Protein AF-A0A1F8X9C9-F1 (afdb_monomer)

Radius of gyration: 26.05 Å; Cα contacts (8 Å, |Δi|>4): 610; chains: 1; bounding box: 51×91×78 Å

Sequence (342 aa):
MRNQKILLPILLAMALIGNGAYAGEQSLRERLIGTGTVETLYSVDDHTTIVKAADGQALKGLEALCSEYIGAGLVKEGAAMKCGAIFEASEDLTQGKNPLYRIKSEEAQPVAYKIAALPPFEELSAPPDGRIEGGLGSIDVYQYMYALCKKEQGSHSIVISRRFGRFVRLVEVPSEEAFDYLLSSGDTKDPWFFACEGENRFIVEKDYQYDPDGEKKFYFRQDRGLESVDYIKSGEREKLARLERSSKEDPSPDPSVETRMMEAMAVDLSELKFDFIKTGLGAKYEGHYNNTDDAGCARTTIKQTRSGTAEEVFNYRVCGTNVALIDSTDRKSGFFAGLLGK

Structure (mmCIF, N/CA/C/O backbone):
data_AF-A0A1F8X9C9-F1
#
_entry.id   AF-A0A1F8X9C9-F1
#
loop_
_atom_site.group_PDB
_atom_site.id
_atom_site.type_symbol
_atom_site.label_atom_id
_atom_site.label_alt_id
_atom_site.label_comp_id
_atom_site.label_asym_id
_atom_site.label_entity_id
_atom_site.label_seq_id
_atom_site.pdbx_PDB_ins_code
_atom_site.Cartn_x
_atom_site.Cartn_y
_atom_site.Cartn_z
_atom_site.occupancy
_atom_site.B_iso_or_equiv
_atom_site.auth_seq_id
_atom_site.auth_comp_id
_atom_site.auth_asym_id
_atom_site.auth_atom_id
_atom_site.pdbx_PDB_model_num
ATOM 1 N N . MET A 1 1 ? 18.224 -66.479 35.788 1.00 43.03 1 MET A N 1
ATOM 2 C CA . MET A 1 1 ? 19.236 -65.514 35.311 1.00 43.03 1 MET A CA 1
ATOM 3 C C . MET A 1 1 ? 18.561 -64.550 34.354 1.00 43.03 1 MET A C 1
ATOM 5 O O . MET A 1 1 ? 17.902 -64.990 33.422 1.00 43.03 1 MET A O 1
ATOM 9 N N . ARG A 1 2 ? 18.631 -63.258 34.690 1.00 40.81 2 ARG A N 1
ATOM 10 C CA . ARG A 1 2 ? 18.090 -62.119 33.939 1.00 40.81 2 ARG A CA 1
ATOM 11 C C . ARG A 1 2 ? 18.802 -61.981 32.593 1.00 40.81 2 ARG A C 1
ATOM 13 O O . ARG A 1 2 ? 20.009 -62.161 32.555 1.00 40.81 2 ARG A O 1
ATOM 20 N N . ASN A 1 3 ? 18.073 -61.553 31.565 1.00 40.16 3 ASN A N 1
ATOM 21 C CA . ASN A 1 3 ? 18.570 -60.571 30.601 1.00 40.16 3 ASN A CA 1
ATOM 22 C C . ASN A 1 3 ? 17.382 -59.774 30.048 1.00 40.16 3 ASN A C 1
ATOM 24 O O . ASN A 1 3 ? 16.664 -60.214 29.155 1.00 40.16 3 ASN A O 1
ATOM 28 N N . GLN A 1 4 ? 17.172 -58.604 30.656 1.00 40.38 4 GLN A N 1
ATOM 29 C CA . GLN A 1 4 ? 16.322 -57.529 30.157 1.00 40.38 4 GLN A CA 1
ATOM 30 C C . GLN A 1 4 ? 16.932 -56.984 28.862 1.00 40.38 4 GLN A C 1
ATOM 32 O O . GLN A 1 4 ? 18.085 -56.557 28.861 1.00 40.38 4 GLN A O 1
ATOM 37 N N . LYS A 1 5 ? 16.149 -56.936 27.783 1.00 51.66 5 LYS A N 1
ATOM 38 C CA . LYS A 1 5 ? 16.378 -55.981 26.696 1.00 51.66 5 LYS A CA 1
ATOM 39 C C . LYS A 1 5 ? 15.323 -54.891 26.816 1.00 51.66 5 LYS A C 1
ATOM 41 O O . LYS A 1 5 ? 14.127 -55.157 26.771 1.00 51.66 5 LYS A O 1
ATOM 46 N N . ILE A 1 6 ? 15.822 -53.693 27.077 1.00 47.19 6 ILE A N 1
ATOM 47 C CA . ILE A 1 6 ? 15.081 -52.460 27.295 1.00 47.19 6 ILE A CA 1
ATOM 48 C C . ILE A 1 6 ? 14.502 -52.016 25.947 1.00 47.19 6 ILE A C 1
ATOM 50 O O . ILE A 1 6 ? 15.248 -51.704 25.023 1.00 47.19 6 ILE A O 1
ATOM 54 N N . LEU A 1 7 ? 13.175 -52.021 25.840 1.00 40.81 7 LEU A N 1
ATOM 55 C CA . LEU A 1 7 ? 12.429 -51.289 24.821 1.00 40.81 7 LEU A CA 1
ATOM 56 C C . LEU A 1 7 ? 12.304 -49.844 25.317 1.00 40.81 7 LEU A C 1
ATOM 58 O O . LEU A 1 7 ? 11.612 -49.589 26.299 1.00 40.81 7 LEU A O 1
ATOM 62 N N . LEU A 1 8 ? 13.008 -48.917 24.667 1.00 41.88 8 LEU A N 1
ATOM 63 C CA . LEU A 1 8 ? 12.761 -47.481 24.790 1.00 41.88 8 LEU A CA 1
ATOM 64 C C . LEU A 1 8 ? 11.555 -47.128 23.906 1.00 41.88 8 LEU A C 1
ATOM 66 O O . LEU A 1 8 ? 11.648 -47.313 22.692 1.00 41.88 8 LEU A O 1
ATOM 70 N N . PRO A 1 9 ? 10.451 -46.586 24.444 1.00 51.47 9 PRO A N 1
ATOM 71 C CA . PRO A 1 9 ? 9.527 -45.822 23.630 1.00 51.47 9 PRO A CA 1
ATOM 72 C C . PRO A 1 9 ? 10.136 -44.435 23.389 1.00 51.47 9 PRO A C 1
ATOM 74 O O . PRO A 1 9 ? 10.393 -43.678 24.326 1.00 51.47 9 PRO A O 1
ATOM 77 N N . ILE A 1 10 ? 10.376 -44.109 22.118 1.00 45.56 10 ILE A N 1
ATOM 78 C CA . ILE A 1 10 ? 10.606 -42.735 21.670 1.00 45.56 10 ILE A CA 1
ATOM 79 C C . ILE A 1 10 ? 9.294 -41.987 21.922 1.00 45.56 10 ILE A C 1
ATOM 81 O O . ILE A 1 10 ? 8.332 -42.107 21.166 1.00 45.56 10 ILE A O 1
ATOM 85 N N . LEU A 1 11 ? 9.243 -41.264 23.038 1.00 38.75 11 LEU A N 1
ATOM 86 C CA . LEU A 1 11 ? 8.248 -40.237 23.307 1.00 38.75 11 LEU A CA 1
ATOM 87 C C . LEU A 1 11 ? 8.511 -39.098 22.320 1.00 38.75 11 LEU A C 1
ATOM 89 O O . LEU A 1 11 ? 9.317 -38.203 22.570 1.00 38.75 11 LEU A O 1
ATOM 93 N N . LEU A 1 12 ? 7.851 -39.166 21.165 1.00 39.50 12 LEU A N 1
ATOM 94 C CA . LEU A 1 12 ? 7.688 -38.032 20.270 1.00 39.50 12 LEU A CA 1
ATOM 95 C C . LEU A 1 12 ? 6.711 -37.068 20.957 1.00 39.50 12 LEU A C 1
ATOM 97 O O . LEU A 1 12 ? 5.509 -37.075 20.699 1.00 39.50 12 LEU A O 1
ATOM 101 N N . ALA A 1 13 ? 7.220 -36.281 21.902 1.00 40.69 13 ALA A N 1
ATOM 102 C CA . ALA A 1 13 ? 6.532 -35.093 22.371 1.00 40.69 13 ALA A CA 1
ATOM 103 C C . ALA A 1 13 ? 6.559 -34.091 21.212 1.00 40.69 13 ALA A C 1
ATOM 105 O O . ALA A 1 13 ? 7.484 -33.292 21.082 1.00 40.69 13 ALA A O 1
ATOM 106 N N . MET A 1 14 ? 5.563 -34.179 20.326 1.00 39.66 14 MET A N 1
ATOM 107 C CA . MET A 1 14 ? 5.197 -33.038 19.505 1.00 39.66 14 MET A CA 1
ATOM 108 C C . MET A 1 14 ? 4.798 -31.935 20.477 1.00 39.66 14 MET A C 1
ATOM 110 O O . MET A 1 14 ? 3.721 -31.966 21.072 1.00 39.66 14 MET A O 1
ATOM 114 N N . ALA A 1 15 ? 5.718 -30.994 20.671 1.00 36.97 15 ALA A N 1
ATOM 115 C CA . ALA A 1 15 ? 5.417 -29.672 21.171 1.00 36.97 15 ALA A CA 1
ATOM 116 C C . ALA A 1 15 ? 4.468 -29.018 20.160 1.00 36.97 15 ALA A C 1
ATOM 118 O O . ALA A 1 15 ? 4.877 -28.282 19.268 1.00 36.97 15 ALA A O 1
ATOM 119 N N . LEU A 1 16 ? 3.183 -29.342 20.288 1.00 35.94 16 LEU A N 1
ATOM 120 C CA . LEU A 1 16 ? 2.117 -28.432 19.930 1.00 35.94 16 LEU A CA 1
ATOM 121 C C . LEU A 1 16 ? 2.327 -27.217 20.828 1.00 35.94 16 LEU A C 1
ATOM 123 O O . LEU A 1 16 ? 1.933 -27.212 21.995 1.00 35.94 16 LEU A O 1
ATOM 127 N N . ILE A 1 17 ? 2.999 -26.203 20.291 1.00 41.91 17 ILE A N 1
ATOM 128 C CA . ILE A 1 17 ? 2.821 -24.834 20.754 1.00 41.91 17 ILE A CA 1
ATOM 129 C C . ILE A 1 17 ? 1.373 -24.511 20.391 1.00 41.91 17 ILE A C 1
ATOM 131 O O . ILE A 1 17 ? 1.059 -24.042 19.301 1.00 41.91 17 ILE A O 1
ATOM 135 N N . GLY A 1 18 ? 0.470 -24.914 21.281 1.00 32.34 18 GLY A N 1
ATOM 136 C CA . GLY A 1 18 ? -0.892 -24.438 21.286 1.00 32.34 18 GLY A CA 1
ATOM 137 C C . GLY A 1 18 ? -0.822 -22.969 21.648 1.00 32.34 18 GLY A C 1
ATOM 138 O O . GLY A 1 18 ? -0.745 -22.629 22.825 1.00 32.34 18 GLY A O 1
ATOM 139 N N . ASN A 1 19 ? -0.838 -22.103 20.637 1.00 37.91 19 ASN A N 1
ATOM 140 C CA . ASN A 1 19 ? -1.397 -20.777 20.830 1.00 37.91 19 ASN A CA 1
ATOM 141 C C . ASN A 1 19 ? -2.830 -21.016 21.299 1.00 37.91 19 ASN A C 1
ATOM 143 O O . ASN A 1 19 ? -3.620 -21.637 20.586 1.00 37.91 19 ASN A O 1
ATOM 147 N N . GLY A 1 20 ? -3.095 -20.656 22.554 1.00 34.94 20 GLY A N 1
ATOM 148 C CA . GLY A 1 20 ? -4.355 -20.905 23.230 1.00 34.94 20 GLY A CA 1
ATOM 149 C C . GLY A 1 20 ? -5.510 -20.333 22.427 1.00 34.94 20 GLY A C 1
ATOM 150 O O . GLY A 1 20 ? -5.803 -19.147 22.500 1.00 34.94 20 GLY A O 1
ATOM 151 N N . ALA A 1 21 ? -6.175 -21.198 21.670 1.00 33.97 21 ALA A N 1
ATOM 152 C CA . ALA A 1 21 ? -7.487 -20.925 21.139 1.00 33.97 21 ALA A CA 1
ATOM 153 C C . ALA A 1 21 ? -8.457 -20.926 22.326 1.00 33.97 21 ALA A C 1
ATOM 155 O O . ALA A 1 21 ? -8.897 -21.985 22.781 1.00 33.97 21 ALA A O 1
ATOM 156 N N . TYR A 1 22 ? -8.799 -19.736 22.821 1.00 41.00 22 TYR A N 1
ATOM 157 C CA . TYR A 1 22 ? -10.108 -19.510 23.426 1.00 41.00 22 TYR A CA 1
ATOM 158 C C . TYR A 1 22 ? -11.153 -19.743 22.330 1.00 41.00 22 TYR A C 1
ATOM 160 O O . TYR A 1 22 ? -11.582 -18.832 21.629 1.00 41.00 22 TYR A O 1
ATOM 168 N N . ALA A 1 23 ? -11.508 -21.009 22.119 1.00 35.19 23 ALA A N 1
ATOM 169 C CA . ALA A 1 23 ? -12.545 -21.414 21.187 1.00 35.19 23 ALA A CA 1
ATOM 170 C C . ALA A 1 23 ? -13.900 -20.899 21.705 1.00 35.19 23 ALA A C 1
ATOM 172 O O . ALA A 1 23 ? -14.548 -21.556 22.518 1.00 35.19 23 ALA A O 1
ATOM 173 N N . GLY A 1 24 ? -14.293 -19.700 21.268 1.00 48.91 24 GLY A N 1
ATOM 174 C CA . GLY A 1 24 ? -15.607 -19.110 21.539 1.00 48.91 24 GLY A CA 1
ATOM 175 C C . GLY A 1 24 ? -15.616 -17.624 21.904 1.00 48.91 24 GLY A C 1
ATOM 176 O O . GLY A 1 24 ? -16.695 -17.037 21.905 1.00 48.91 24 GLY A O 1
ATOM 177 N N . GLU A 1 25 ? -14.471 -16.995 22.188 1.00 71.12 25 GLU A N 1
ATOM 178 C CA . GLU A 1 25 ? -14.427 -15.549 22.437 1.00 71.12 25 GLU A CA 1
ATOM 179 C C . GLU A 1 25 ? -14.131 -14.780 21.148 1.00 71.12 25 GLU A C 1
ATOM 181 O O . GLU A 1 25 ? -13.138 -15.033 20.473 1.00 71.12 25 GLU A O 1
ATOM 186 N N . GLN A 1 26 ? -15.005 -13.825 20.819 1.00 84.81 26 GLN A N 1
ATOM 187 C CA . GLN A 1 26 ? -14.763 -12.859 19.749 1.00 84.81 26 GLN A CA 1
ATOM 188 C C . GLN A 1 26 ? -13.502 -12.044 20.055 1.00 84.81 26 GLN A C 1
ATOM 190 O O . GLN A 1 26 ? -13.307 -11.599 21.195 1.00 84.81 26 GLN A O 1
ATOM 195 N N . SER A 1 27 ? -12.687 -11.811 19.029 1.00 91.31 27 SER A N 1
ATOM 196 C CA . SER A 1 27 ? -11.523 -10.923 19.080 1.00 91.31 27 SER A CA 1
ATOM 197 C C . SER A 1 27 ? -11.925 -9.480 19.395 1.00 91.31 27 SER A C 1
ATOM 199 O O . SER A 1 27 ? -13.073 -9.075 19.191 1.00 91.31 27 SER A O 1
ATOM 201 N N . LEU A 1 28 ? -10.968 -8.659 19.839 1.00 91.38 28 LEU A N 1
ATOM 202 C CA . LEU A 1 28 ? -11.200 -7.237 20.120 1.00 91.38 28 LEU A CA 1
ATOM 203 C C . LEU A 1 28 ? -11.831 -6.522 18.914 1.00 91.38 28 LEU A C 1
ATOM 205 O O . LEU A 1 28 ? -12.746 -5.715 19.069 1.00 91.38 28 LEU A O 1
ATOM 209 N N . ARG A 1 29 ? -11.364 -6.845 17.702 1.00 93.31 29 ARG A N 1
ATOM 210 C CA . ARG A 1 29 ? -11.856 -6.250 16.453 1.00 93.31 29 ARG A CA 1
ATOM 211 C C . ARG A 1 29 ? -13.286 -6.669 16.128 1.00 93.31 29 ARG A C 1
ATOM 213 O O . ARG A 1 29 ? -14.094 -5.817 15.769 1.00 93.31 29 ARG A O 1
ATOM 220 N N . GLU A 1 30 ? -13.617 -7.948 16.286 1.00 92.62 30 GLU A N 1
ATOM 221 C CA . GLU A 1 30 ? -14.984 -8.445 16.081 1.00 92.62 30 GLU A CA 1
ATOM 222 C C . GLU A 1 30 ? -15.956 -7.827 17.088 1.00 92.62 30 GLU A C 1
ATOM 224 O O . GLU A 1 30 ? -17.033 -7.369 16.702 1.00 92.62 30 GLU A O 1
ATOM 229 N N . ARG A 1 31 ? -15.554 -7.720 18.361 1.00 91.00 31 ARG A N 1
ATOM 230 C CA . ARG A 1 31 ? -16.363 -7.056 19.391 1.00 91.00 31 ARG A CA 1
ATOM 231 C C . ARG A 1 31 ? -16.578 -5.578 19.074 1.00 91.00 31 ARG A C 1
ATOM 233 O O . ARG A 1 31 ? -17.710 -5.106 19.133 1.00 91.00 31 ARG A O 1
ATOM 240 N N . LEU A 1 32 ? -15.527 -4.859 18.661 1.00 90.00 32 LEU A N 1
ATOM 241 C CA . LEU A 1 32 ? -15.625 -3.464 18.208 1.00 90.00 32 LEU A CA 1
ATOM 242 C C . LEU A 1 32 ? -16.640 -3.310 17.070 1.00 90.00 32 LEU A C 1
ATOM 244 O O . LEU A 1 32 ? -17.479 -2.410 17.119 1.00 90.00 32 LEU A O 1
ATOM 248 N N . ILE A 1 33 ? -16.612 -4.200 16.076 1.00 90.88 33 ILE A N 1
ATOM 249 C CA . ILE A 1 33 ? -17.594 -4.220 14.980 1.00 90.88 33 ILE A CA 1
ATOM 250 C C . ILE A 1 33 ? -19.010 -4.478 15.522 1.00 90.88 33 ILE A C 1
ATOM 252 O O . ILE A 1 33 ? -19.955 -3.796 15.108 1.00 90.88 33 ILE A O 1
ATOM 256 N N . GLY A 1 34 ? -19.146 -5.405 16.474 1.00 88.62 34 GLY A N 1
ATOM 257 C CA . GLY A 1 34 ? -20.402 -5.796 17.119 1.00 88.62 34 GLY A CA 1
ATOM 258 C C . GLY A 1 34 ? -21.055 -4.716 17.988 1.00 88.62 34 GLY A C 1
ATOM 259 O O . GLY A 1 34 ? -22.271 -4.747 18.163 1.00 88.62 34 GLY A O 1
ATOM 260 N N . THR A 1 35 ? -20.301 -3.718 18.469 1.00 85.88 35 THR A N 1
ATOM 261 C CA . THR A 1 35 ? -20.852 -2.604 19.275 1.00 85.88 35 THR A CA 1
ATOM 262 C C . THR A 1 35 ? -21.896 -1.759 18.537 1.00 85.88 35 THR A C 1
ATOM 264 O O . THR A 1 35 ? -22.672 -1.041 19.165 1.00 85.88 35 THR A O 1
ATOM 267 N N . GLY A 1 36 ? -21.888 -1.770 17.199 1.00 84.12 36 GLY A N 1
ATOM 268 C CA . GLY A 1 36 ? -22.739 -0.908 16.375 1.00 84.12 36 GLY A CA 1
ATOM 269 C C . GLY A 1 36 ? -22.318 0.568 16.341 1.00 84.12 36 GLY A C 1
ATOM 270 O O . GLY A 1 36 ? -22.831 1.312 15.510 1.00 84.12 36 GLY A O 1
ATOM 271 N N . THR A 1 37 ? -21.356 0.998 17.169 1.00 86.62 37 THR A N 1
ATOM 272 C CA . THR A 1 37 ? -20.866 2.392 17.206 1.00 86.62 37 THR A CA 1
ATOM 273 C C . THR A 1 37 ? -19.752 2.668 16.195 1.00 86.62 37 THR A C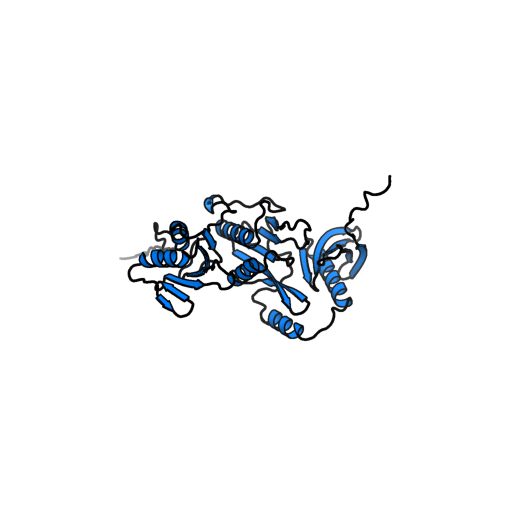 1
ATOM 275 O O . THR A 1 37 ? -19.448 3.824 15.898 1.00 86.62 37 THR A O 1
ATOM 278 N N . VAL A 1 38 ? -19.123 1.613 15.668 1.00 88.75 38 VAL A N 1
ATOM 279 C CA . VAL A 1 38 ? -18.038 1.703 14.685 1.00 88.75 38 VAL A CA 1
ATOM 280 C C . VAL A 1 38 ? -18.617 1.820 13.274 1.00 88.75 38 VAL A C 1
ATOM 282 O O . VAL A 1 38 ? -19.312 0.918 12.802 1.00 88.75 38 VAL A O 1
ATOM 285 N N . GLU A 1 39 ? -18.327 2.929 12.595 1.00 90.62 39 GLU A N 1
ATOM 286 C CA . GLU A 1 39 ? -18.675 3.165 11.187 1.00 90.62 39 GLU A CA 1
ATOM 287 C C . GLU A 1 39 ? -17.670 2.456 10.279 1.00 90.62 39 GLU A C 1
ATOM 289 O O . GLU A 1 39 ? -18.057 1.737 9.357 1.00 90.62 39 GLU A O 1
ATOM 294 N N . THR A 1 40 ? -16.379 2.624 10.578 1.00 92.38 40 THR A N 1
ATOM 295 C CA . THR A 1 40 ? -15.279 2.054 9.800 1.00 92.38 40 THR A CA 1
ATOM 296 C C . THR A 1 40 ? -14.226 1.456 10.722 1.00 92.38 40 THR A C 1
ATOM 298 O O . THR A 1 40 ? -13.860 2.079 11.717 1.00 92.38 40 THR A O 1
ATOM 301 N N . LEU A 1 41 ? -13.728 0.266 10.394 1.00 94.31 41 LEU A N 1
ATOM 302 C CA . LEU A 1 41 ? -12.637 -0.395 11.109 1.00 94.31 41 LEU A CA 1
ATOM 303 C C . LEU A 1 41 ? -11.601 -0.905 10.115 1.00 94.31 41 LEU A C 1
ATOM 305 O O . LEU A 1 41 ? -11.950 -1.671 9.218 1.00 94.31 41 LEU A O 1
ATOM 309 N N . TYR A 1 42 ? -10.344 -0.526 10.332 1.00 95.75 42 TYR A N 1
ATOM 310 C CA . TYR A 1 42 ? -9.182 -1.018 9.603 1.00 95.75 42 TYR A CA 1
ATOM 311 C C . TYR A 1 42 ? -8.290 -1.859 10.524 1.00 95.75 42 TYR A C 1
ATOM 313 O O . TYR A 1 42 ? -7.957 -1.437 11.635 1.00 95.75 42 TYR A O 1
ATOM 321 N N . SER A 1 43 ? -7.863 -3.023 10.043 1.00 96.88 43 SER A N 1
ATOM 322 C CA . SER A 1 43 ? -6.757 -3.800 10.608 1.00 96.88 43 SER A CA 1
ATOM 323 C C . SER A 1 43 ? -5.451 -3.348 9.954 1.00 96.88 43 SER A C 1
ATOM 325 O O . SER A 1 43 ? -5.259 -3.589 8.765 1.00 96.88 43 SER A O 1
ATOM 327 N N . VAL A 1 44 ? -4.562 -2.706 10.715 1.00 95.31 44 VAL A N 1
ATOM 328 C CA . VAL A 1 44 ? -3.290 -2.167 10.190 1.00 95.31 44 VAL A CA 1
ATOM 329 C C . VAL A 1 44 ? -2.179 -3.215 10.233 1.00 95.31 44 VAL A C 1
ATOM 331 O O . VAL A 1 44 ? -1.462 -3.441 9.263 1.00 95.31 44 VAL A O 1
ATOM 334 N N . ASP A 1 45 ? -2.034 -3.878 11.371 1.00 95.00 45 ASP A N 1
ATOM 335 C CA . ASP A 1 45 ? -1.135 -5.018 11.549 1.00 95.00 45 ASP A CA 1
ATOM 336 C C . ASP A 1 45 ? -1.784 -6.013 12.522 1.00 95.00 45 ASP A C 1
ATOM 338 O O . ASP A 1 45 ? -3.009 -6.077 12.582 1.00 95.00 45 ASP A O 1
ATOM 342 N N . ASP A 1 46 ? -1.026 -6.828 13.250 1.00 95.06 46 A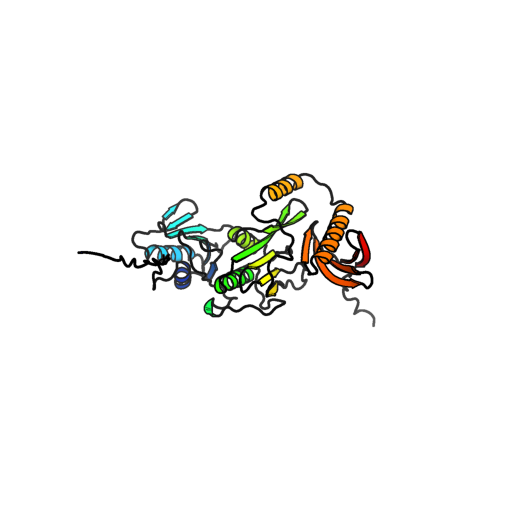SP A N 1
ATOM 343 C CA . ASP A 1 46 ? -1.597 -7.776 14.214 1.00 95.06 46 ASP A CA 1
ATOM 344 C C . ASP A 1 46 ? -1.975 -7.106 15.551 1.00 95.06 46 ASP A C 1
ATOM 346 O O . ASP A 1 46 ? -2.816 -7.626 16.272 1.00 95.06 46 ASP A O 1
ATOM 350 N N . HIS A 1 47 ? -1.442 -5.926 15.865 1.00 96.50 47 HIS A N 1
ATOM 351 C CA . HIS A 1 47 ? -1.641 -5.227 17.143 1.00 96.50 47 HIS A CA 1
ATOM 352 C C . HIS A 1 47 ? -2.316 -3.859 17.004 1.00 96.50 47 HIS A C 1
ATOM 354 O O . HIS A 1 47 ? -2.797 -3.297 17.984 1.00 96.50 47 HIS A O 1
ATOM 360 N N . THR A 1 48 ? -2.384 -3.309 15.796 1.00 96.19 48 THR A N 1
ATOM 361 C CA . THR A 1 48 ? -2.888 -1.966 15.530 1.00 96.19 48 THR A CA 1
ATOM 362 C C . THR A 1 48 ? -4.207 -2.039 14.775 1.00 96.19 48 THR A C 1
ATOM 364 O O . THR A 1 48 ? -4.352 -2.727 13.758 1.00 96.19 48 THR A O 1
ATOM 367 N N . THR A 1 49 ? -5.193 -1.308 15.283 1.00 95.31 49 THR A N 1
ATOM 368 C CA . THR A 1 49 ? -6.524 -1.158 14.691 1.00 95.31 49 THR A CA 1
ATOM 369 C C . THR A 1 49 ? -6.877 0.321 14.630 1.00 95.31 49 THR A C 1
ATOM 371 O O . THR A 1 49 ? -6.697 1.034 15.616 1.00 95.31 49 THR A O 1
ATOM 374 N N . ILE A 1 50 ? -7.400 0.788 13.498 1.00 93.31 50 ILE A N 1
ATOM 375 C CA . ILE A 1 50 ? -7.926 2.153 13.364 1.00 93.31 50 ILE A CA 1
ATOM 376 C C . ILE A 1 50 ? -9.438 2.083 13.253 1.00 93.31 50 ILE A C 1
ATOM 378 O O . ILE A 1 50 ? -9.969 1.358 12.412 1.00 93.31 50 ILE A O 1
ATOM 382 N N . VAL A 1 51 ? -10.135 2.855 14.082 1.00 91.94 51 VAL A N 1
ATOM 383 C CA . VAL A 1 51 ? -11.595 2.946 14.039 1.00 91.94 51 VAL A CA 1
ATOM 384 C C . VAL A 1 51 ? -12.059 4.371 13.786 1.00 91.94 51 VAL A C 1
ATOM 386 O O . VAL A 1 51 ? -11.561 5.328 14.377 1.00 91.94 51 VAL A O 1
ATOM 389 N N . LYS A 1 52 ? -13.075 4.492 12.938 1.00 89.06 52 LYS A N 1
ATOM 390 C CA . LYS A 1 52 ? -13.927 5.669 12.806 1.00 89.06 52 LYS A CA 1
ATOM 391 C C . LYS A 1 52 ? -15.272 5.336 13.434 1.00 89.06 52 LYS A C 1
ATOM 393 O O . LYS A 1 52 ? -15.900 4.34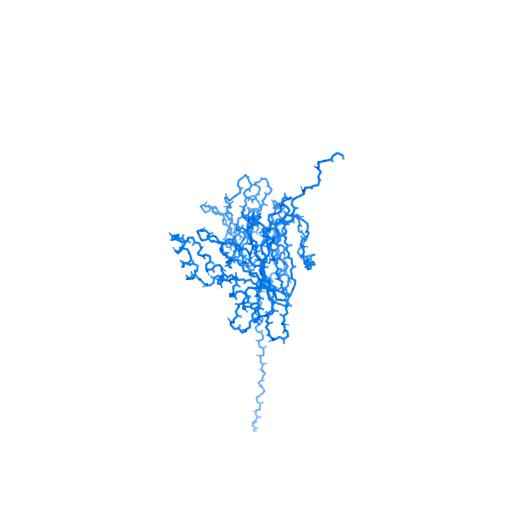6 13.053 1.00 89.06 52 LYS A O 1
ATOM 398 N N . ALA A 1 53 ? -15.722 6.141 14.386 1.00 81.69 53 ALA A N 1
ATOM 399 C CA . ALA A 1 53 ? -17.037 5.958 14.992 1.00 81.69 53 ALA A CA 1
ATOM 400 C C . ALA A 1 53 ? -18.073 6.909 14.402 1.00 81.69 53 ALA A C 1
ATOM 402 O O . ALA A 1 53 ? -17.743 8.021 13.988 1.00 81.69 53 ALA A O 1
ATOM 403 N N . ALA A 1 54 ? -19.334 6.487 14.450 1.00 76.00 54 ALA A N 1
ATOM 404 C CA . ALA A 1 54 ? -20.457 7.355 14.136 1.00 76.00 54 ALA A CA 1
ATOM 405 C C . ALA A 1 54 ? -20.581 8.466 15.196 1.00 76.00 54 ALA A C 1
ATOM 407 O O . ALA A 1 54 ? -20.540 8.186 16.395 1.00 76.00 54 ALA A O 1
ATOM 408 N N . ASP A 1 55 ? -20.728 9.718 14.758 1.00 71.06 55 ASP A N 1
ATOM 409 C CA . ASP A 1 55 ? -21.165 10.869 15.566 1.00 71.06 55 ASP A CA 1
ATOM 410 C C . ASP A 1 55 ? -20.515 11.005 16.962 1.00 71.06 55 ASP A C 1
ATOM 412 O O . ASP A 1 55 ? -21.188 11.254 17.965 1.00 71.06 55 ASP A O 1
ATOM 416 N N . GLY A 1 56 ? -19.194 10.810 17.060 1.00 66.88 56 GLY A N 1
ATOM 417 C CA . GLY A 1 56 ? -18.453 10.956 18.322 1.00 66.88 56 GLY A CA 1
ATOM 418 C C . GLY A 1 56 ? -18.739 9.869 19.370 1.00 66.88 56 GLY A C 1
ATOM 419 O O . GLY A 1 56 ? -18.376 10.023 20.536 1.00 66.88 56 GLY A O 1
ATOM 420 N N . GLN A 1 57 ? -19.369 8.755 18.986 1.00 79.06 57 GLN A N 1
ATOM 421 C CA . GLN A 1 57 ? -19.698 7.647 19.892 1.00 79.06 57 GLN A CA 1
ATOM 422 C C . GLN A 1 57 ? -18.538 6.673 20.138 1.00 79.06 57 GLN A C 1
ATOM 424 O O . GLN A 1 57 ? -18.717 5.696 20.864 1.00 79.06 57 GLN A O 1
ATOM 429 N N . ALA A 1 58 ? -17.347 6.942 19.591 1.00 75.94 58 ALA A N 1
ATOM 430 C CA . ALA A 1 58 ? -16.166 6.093 19.762 1.00 75.94 58 ALA A CA 1
ATOM 431 C C . ALA A 1 58 ? -15.878 5.801 21.234 1.00 75.94 58 ALA A C 1
ATOM 433 O O . ALA A 1 58 ? -15.687 4.649 21.610 1.00 75.94 58 ALA A O 1
ATOM 434 N N . LEU A 1 59 ? -15.913 6.844 22.071 1.00 78.44 59 LEU A N 1
ATOM 435 C CA . LEU A 1 59 ? -15.647 6.723 23.498 1.00 78.44 59 LEU A CA 1
ATOM 436 C C . LEU A 1 59 ? -16.628 5.757 24.169 1.00 78.44 59 LEU A C 1
ATOM 438 O O . LEU A 1 59 ? -16.202 4.879 24.905 1.00 78.44 59 LEU A O 1
ATOM 442 N N . LYS A 1 60 ? -17.926 5.864 23.855 1.00 82.56 60 LYS A N 1
ATOM 443 C CA . LYS A 1 60 ? -18.956 4.974 24.410 1.00 82.56 60 LYS A CA 1
ATOM 444 C C . LYS A 1 60 ? -18.747 3.524 23.979 1.00 82.56 60 LYS A C 1
ATOM 446 O O . LYS A 1 60 ? -18.935 2.625 24.790 1.00 82.56 60 LYS A O 1
ATOM 451 N N . GLY A 1 61 ? -18.347 3.302 22.726 1.00 83.75 61 GLY A N 1
ATOM 452 C CA . GLY A 1 61 ? -18.001 1.971 22.227 1.00 83.75 61 GLY A CA 1
ATOM 453 C C . GLY A 1 61 ? -16.796 1.374 22.959 1.00 83.75 61 GLY A C 1
ATOM 454 O O . GLY A 1 61 ? -16.848 0.226 23.391 1.00 83.75 61 GLY A O 1
ATOM 455 N N . LEU A 1 62 ? -15.742 2.170 23.163 1.00 87.31 62 LEU A N 1
ATOM 456 C CA . LEU A 1 62 ? -14.541 1.761 23.901 1.00 87.31 62 LEU A CA 1
ATOM 457 C C . LEU A 1 62 ? -14.820 1.516 25.392 1.00 87.31 62 LEU A C 1
ATOM 459 O O . LEU A 1 62 ? -14.300 0.558 25.960 1.00 87.31 62 LEU A O 1
ATOM 463 N N . GLU A 1 63 ? -15.646 2.351 26.027 1.00 86.56 63 GLU A N 1
ATOM 464 C CA . GLU A 1 63 ? -16.086 2.182 27.418 1.00 86.56 63 GLU A CA 1
ATOM 465 C C . GLU A 1 63 ? -16.904 0.900 27.593 1.00 86.56 63 GLU A C 1
ATOM 467 O O . GLU A 1 63 ? -16.619 0.113 28.497 1.00 86.56 63 GLU A O 1
ATOM 472 N N . ALA A 1 64 ? -17.884 0.669 26.711 1.00 85.19 64 ALA A N 1
ATOM 473 C CA . ALA A 1 64 ? -18.705 -0.537 26.725 1.00 85.19 64 ALA A CA 1
ATOM 474 C C . ALA A 1 64 ? -17.836 -1.789 26.567 1.00 85.19 64 ALA A C 1
ATOM 476 O O . ALA A 1 64 ? -17.909 -2.690 27.401 1.00 85.19 64 ALA A O 1
ATOM 477 N N . LEU A 1 65 ? -16.941 -1.790 25.577 1.00 87.38 65 LEU A N 1
ATOM 478 C CA . LEU A 1 65 ? -16.006 -2.885 25.340 1.00 87.38 65 LEU A CA 1
ATOM 479 C C . LEU A 1 65 ? -15.106 -3.146 26.550 1.00 87.38 65 LEU A C 1
ATOM 481 O O . LEU A 1 65 ? -14.913 -4.291 26.942 1.00 87.38 65 LEU A O 1
ATOM 485 N N . CYS A 1 66 ? -14.577 -2.090 27.173 1.00 88.00 66 CYS A N 1
ATOM 486 C CA . CYS A 1 66 ? -13.708 -2.245 28.331 1.00 88.00 66 CYS A CA 1
ATOM 487 C C . CYS A 1 66 ? -14.443 -2.829 29.545 1.00 88.00 66 CYS A C 1
ATOM 489 O O . CYS A 1 66 ? -13.875 -3.630 30.283 1.00 88.00 66 CYS A O 1
ATOM 491 N N . SER A 1 67 ? -15.717 -2.469 29.729 1.00 85.00 67 SER A N 1
ATOM 492 C CA . SER A 1 67 ? -16.535 -2.956 30.845 1.00 85.00 67 SER A CA 1
ATOM 493 C C . SER A 1 67 ? -16.847 -4.457 30.792 1.00 85.00 67 SER A C 1
ATOM 495 O O . SER A 1 67 ? -17.211 -5.037 31.815 1.00 85.00 67 SER A O 1
ATOM 497 N N . GLU A 1 68 ? -16.674 -5.101 29.633 1.00 83.62 68 GLU A N 1
ATOM 498 C CA . GLU A 1 68 ? -16.816 -6.555 29.486 1.00 83.62 68 GLU A CA 1
ATOM 499 C C . GLU A 1 68 ? -15.652 -7.331 30.120 1.00 83.62 68 GLU A C 1
ATOM 501 O O . GLU A 1 68 ? -15.797 -8.514 30.438 1.00 83.62 68 GLU A O 1
ATOM 506 N N . TYR A 1 69 ? -14.500 -6.686 30.327 1.00 80.25 69 TYR A N 1
ATOM 507 C CA . TYR A 1 69 ? -13.317 -7.325 30.892 1.00 80.25 69 TYR A CA 1
ATOM 508 C C . TYR A 1 69 ? -13.316 -7.198 32.419 1.00 80.25 69 TYR A C 1
ATOM 510 O O . TYR A 1 69 ? -13.326 -6.105 32.988 1.00 80.25 69 TYR A O 1
ATOM 518 N N . ILE A 1 70 ? -13.288 -8.343 33.108 1.00 73.31 70 ILE A N 1
ATOM 519 C CA . ILE A 1 70 ? -13.346 -8.406 34.574 1.00 73.31 70 ILE A CA 1
ATOM 520 C C . ILE A 1 70 ? -12.181 -7.617 35.182 1.00 73.31 70 ILE A C 1
ATOM 522 O O . ILE A 1 70 ? -11.015 -7.929 34.957 1.00 73.31 70 ILE A O 1
ATOM 526 N N . GLY A 1 71 ? -12.510 -6.615 36.000 1.00 68.94 71 GLY A N 1
ATOM 527 C CA . GLY A 1 71 ? -11.520 -5.779 36.682 1.00 68.94 71 GLY A CA 1
ATOM 528 C C . GLY A 1 71 ? -10.863 -4.721 35.793 1.00 68.94 71 GLY A C 1
ATOM 529 O O . GLY A 1 71 ? -9.981 -4.009 36.275 1.00 68.94 71 GLY A O 1
ATOM 530 N N . ALA A 1 72 ? -11.291 -4.585 34.536 1.00 75.12 72 ALA A N 1
ATOM 531 C CA . ALA A 1 72 ? -10.861 -3.512 33.658 1.00 75.12 72 ALA A CA 1
ATOM 532 C C . ALA A 1 72 ? -11.848 -2.338 33.713 1.00 75.12 72 ALA A C 1
ATOM 534 O O . ALA A 1 72 ? -13.064 -2.499 33.793 1.00 75.12 72 ALA A O 1
ATOM 535 N N . GLY A 1 73 ? -11.298 -1.130 33.678 1.00 81.38 73 GLY A N 1
ATOM 536 C CA . GLY A 1 73 ? -12.041 0.105 33.489 1.00 81.38 73 GLY A CA 1
ATOM 537 C C . GLY A 1 73 ? -11.247 0.997 32.552 1.00 81.38 73 GLY A C 1
ATOM 538 O O . GLY A 1 73 ? -10.015 0.941 32.547 1.00 81.38 73 GLY A O 1
ATOM 539 N N . LEU A 1 74 ? -11.943 1.795 31.745 1.00 88.00 74 LEU A N 1
ATOM 540 C CA . LEU A 1 74 ? -11.276 2.710 30.832 1.00 88.00 74 LEU A CA 1
ATOM 541 C C . LEU A 1 74 ? -10.690 3.874 31.642 1.00 88.00 74 LEU A C 1
ATOM 543 O O . LEU A 1 74 ? -11.424 4.668 32.230 1.00 88.00 74 LEU A O 1
ATOM 547 N N . VAL A 1 75 ? -9.363 3.968 31.690 1.00 89.31 75 VAL A N 1
ATOM 548 C CA . VAL A 1 75 ? -8.635 5.024 32.400 1.00 89.31 75 VAL A CA 1
ATOM 549 C C . VAL A 1 75 ? -8.000 5.957 31.382 1.00 89.31 75 VAL A C 1
ATOM 551 O O . VAL A 1 75 ? -7.282 5.520 30.487 1.00 89.31 75 VAL A O 1
ATOM 554 N N . LYS A 1 76 ? -8.242 7.262 31.516 1.00 87.88 76 LYS A N 1
ATOM 555 C CA . LYS A 1 76 ? -7.589 8.273 30.681 1.00 87.88 76 LYS A CA 1
ATOM 556 C C . LYS A 1 76 ? -6.227 8.646 31.268 1.00 87.88 76 LYS A C 1
ATOM 558 O O . LYS A 1 76 ? -6.159 9.211 32.358 1.00 87.88 76 LYS A O 1
ATOM 563 N N . GLU A 1 77 ? -5.160 8.387 30.521 1.00 86.44 77 GLU A N 1
ATOM 564 C CA . GLU A 1 77 ? -3.776 8.729 30.861 1.00 86.44 77 GLU A CA 1
ATOM 565 C C . GLU A 1 77 ? -3.204 9.680 29.800 1.00 86.44 77 GLU A C 1
ATOM 567 O O . GLU A 1 77 ? -2.765 9.278 28.722 1.00 86.44 77 GLU A O 1
ATOM 572 N N . GLY A 1 78 ? -3.227 10.983 30.092 1.00 85.56 78 GLY A N 1
ATOM 573 C CA . GLY A 1 78 ? -2.796 12.004 29.137 1.00 85.56 78 GLY A CA 1
ATOM 574 C C . GLY A 1 78 ? -3.687 12.034 27.889 1.00 85.56 78 GLY A C 1
ATOM 575 O O . GLY A 1 78 ? -4.883 12.320 27.986 1.00 85.56 78 GLY A O 1
ATOM 576 N N . ALA A 1 79 ? -3.088 11.775 26.722 1.00 84.62 79 ALA A N 1
ATOM 577 C CA . ALA A 1 79 ? -3.778 11.720 25.429 1.00 84.62 79 ALA A CA 1
ATOM 578 C C . ALA A 1 79 ? -4.316 10.319 25.073 1.00 84.62 79 ALA A C 1
ATOM 580 O O . ALA A 1 79 ? -5.008 10.177 24.066 1.00 84.62 79 ALA A O 1
ATOM 581 N N . ALA A 1 80 ? -4.015 9.302 25.884 1.00 89.19 80 ALA A N 1
ATOM 582 C CA . ALA A 1 80 ? -4.423 7.923 25.656 1.00 89.19 80 ALA A CA 1
ATOM 583 C C . ALA A 1 80 ? -5.487 7.467 26.666 1.00 89.19 80 ALA A C 1
ATOM 585 O O . ALA A 1 80 ? -5.639 8.025 27.756 1.00 89.19 80 ALA A O 1
ATOM 586 N N . MET A 1 81 ? -6.232 6.433 26.296 1.00 91.56 81 MET A N 1
ATOM 587 C CA . MET A 1 81 ? -7.242 5.763 27.107 1.00 91.56 81 MET A CA 1
ATOM 588 C C . MET A 1 81 ? -6.887 4.285 27.179 1.00 91.56 81 MET A C 1
ATOM 590 O O . MET A 1 81 ? -6.784 3.627 26.149 1.00 91.56 81 MET A O 1
ATOM 594 N N . LYS A 1 82 ? -6.691 3.760 28.381 1.00 93.19 82 LYS A N 1
ATOM 595 C CA . LYS A 1 82 ? -6.236 2.388 28.602 1.00 93.19 82 LYS A CA 1
ATOM 596 C C . LYS A 1 82 ? -7.330 1.543 29.217 1.00 93.19 82 LYS A C 1
ATOM 598 O O . LYS A 1 82 ? -8.008 1.988 30.141 1.00 93.19 82 LYS A O 1
ATOM 603 N N . CYS A 1 83 ? -7.456 0.315 28.737 1.00 91.56 83 CYS A N 1
ATOM 604 C CA . CYS A 1 83 ? -8.318 -0.703 29.311 1.00 91.56 83 CYS A CA 1
ATOM 605 C C . CYS A 1 83 ? -7.465 -1.844 29.877 1.00 91.56 83 CYS A C 1
ATOM 607 O O . CYS A 1 83 ? -7.221 -2.846 29.205 1.00 91.56 83 CYS A O 1
ATOM 609 N N . GLY A 1 84 ? -6.965 -1.674 31.107 1.00 87.19 84 GLY A N 1
ATOM 610 C CA . GLY A 1 84 ? -6.065 -2.647 31.735 1.00 87.19 84 GLY A CA 1
ATOM 611 C C . GLY A 1 84 ? -4.872 -2.997 30.835 1.00 87.19 84 GLY A C 1
ATOM 612 O O . GLY A 1 84 ? -4.207 -2.103 30.320 1.00 87.19 84 GLY A O 1
ATOM 613 N N . ALA A 1 85 ? -4.631 -4.296 30.638 1.00 86.06 85 ALA A N 1
ATOM 614 C CA . ALA A 1 85 ? -3.628 -4.827 29.709 1.00 86.06 85 ALA A CA 1
ATOM 615 C C . ALA A 1 85 ? -4.221 -5.250 28.348 1.00 86.06 85 ALA A C 1
ATOM 617 O O . ALA A 1 85 ? -3.571 -5.964 27.598 1.00 86.06 85 ALA A O 1
ATOM 618 N N . ILE A 1 86 ? -5.467 -4.873 28.040 1.00 89.75 86 ILE A N 1
ATOM 619 C CA . ILE A 1 86 ? -6.164 -5.337 26.831 1.00 89.75 86 ILE A CA 1
ATOM 620 C C . ILE A 1 86 ? -5.821 -4.444 25.640 1.00 89.75 86 ILE A C 1
ATOM 622 O O . ILE A 1 86 ? -5.368 -4.923 24.600 1.00 89.75 86 ILE A O 1
ATOM 626 N N . PHE A 1 87 ? -6.044 -3.137 25.792 1.00 93.19 87 PHE A N 1
ATOM 627 C CA . PHE A 1 87 ? -5.757 -2.166 24.746 1.00 93.19 87 PHE A CA 1
ATOM 628 C C . PHE A 1 87 ? -5.461 -0.766 25.287 1.00 93.19 87 PHE A C 1
ATOM 630 O O . PHE A 1 87 ? -5.918 -0.368 26.364 1.00 93.19 87 PHE A O 1
ATOM 637 N N . GLU A 1 88 ? -4.759 0.006 24.466 1.00 94.31 88 GLU A N 1
ATOM 638 C CA . GLU A 1 88 ? -4.597 1.451 24.571 1.00 94.31 88 GLU A CA 1
ATOM 639 C C . GLU A 1 88 ? -5.209 2.114 23.334 1.00 94.31 88 GLU A C 1
ATOM 641 O O . GLU A 1 88 ? -4.919 1.721 22.208 1.00 94.31 88 GLU A O 1
ATOM 646 N N . ALA A 1 89 ? -6.058 3.118 23.529 1.00 92.69 89 ALA A N 1
ATOM 647 C CA . ALA A 1 89 ? -6.680 3.893 22.467 1.00 92.69 89 ALA A CA 1
ATOM 648 C C . ALA A 1 89 ? -6.224 5.354 22.532 1.00 92.69 89 ALA A C 1
ATOM 650 O O . ALA A 1 89 ? -6.331 5.996 23.577 1.00 92.69 89 ALA A O 1
ATOM 651 N N . SER A 1 90 ? -5.769 5.908 21.416 1.00 91.44 90 SER A N 1
ATOM 652 C CA . SER A 1 90 ? -5.426 7.323 21.280 1.00 91.44 90 SER A CA 1
ATOM 653 C C . SER A 1 90 ? -6.183 7.952 20.117 1.00 91.44 90 SER A C 1
ATOM 655 O O . SER A 1 90 ? -6.503 7.298 19.125 1.00 91.44 90 SER A O 1
ATOM 657 N N . GLU A 1 91 ? -6.524 9.228 20.266 1.00 87.06 91 GLU A N 1
ATOM 658 C CA . GLU A 1 91 ? -7.159 10.000 19.202 1.00 87.06 91 GLU A CA 1
ATOM 659 C C . GLU A 1 91 ? -6.111 10.372 18.148 1.00 87.06 91 GLU A C 1
ATOM 661 O O . GLU A 1 91 ? -5.084 10.979 18.463 1.00 87.06 91 GLU A O 1
ATOM 666 N N . ASP A 1 92 ? -6.364 10.005 16.895 1.00 76.12 92 ASP A N 1
ATOM 667 C CA . ASP A 1 92 ? -5.543 10.400 15.761 1.00 76.12 92 ASP A CA 1
ATOM 668 C C . ASP A 1 92 ? -6.015 11.774 15.266 1.00 76.12 92 ASP A C 1
ATOM 670 O O . ASP A 1 92 ? -7.063 11.932 14.633 1.00 76.12 92 ASP A O 1
ATOM 674 N N . LEU A 1 93 ? -5.235 12.801 15.612 1.00 57.31 93 LEU A N 1
ATOM 675 C CA . LEU A 1 93 ? -5.560 14.217 15.404 1.00 57.31 93 LEU A CA 1
ATOM 676 C C . LEU A 1 93 ? -5.526 14.653 13.930 1.00 57.31 93 LEU A C 1
ATOM 678 O O . LEU A 1 93 ? -5.744 15.827 13.623 1.00 57.31 93 LEU A O 1
ATOM 682 N N . THR A 1 94 ? -5.241 13.740 13.004 1.00 59.41 94 THR A N 1
ATOM 683 C CA . THR A 1 94 ? -5.119 14.049 11.577 1.00 59.41 94 THR A CA 1
ATOM 684 C C . THR A 1 94 ? -6.459 14.365 10.896 1.00 59.41 94 THR A C 1
ATOM 686 O O . THR A 1 94 ? -6.443 14.949 9.811 1.00 59.41 94 THR A O 1
ATOM 689 N N . GLN A 1 95 ? -7.618 14.073 11.513 1.00 58.53 95 GLN A N 1
ATOM 690 C CA . GLN A 1 95 ? -8.937 14.215 10.866 1.00 58.53 95 GLN A CA 1
ATOM 691 C C . GLN A 1 95 ? -10.015 14.979 11.669 1.00 58.53 95 GLN A C 1
ATOM 693 O O . GLN A 1 95 ? -11.040 14.430 12.059 1.00 58.53 95 GLN A O 1
ATOM 698 N N . GLY A 1 96 ? -9.859 16.302 11.800 1.00 58.62 96 GLY A N 1
ATOM 699 C CA . GLY A 1 96 ? -10.972 17.261 11.953 1.00 58.62 96 GLY A CA 1
ATOM 700 C C . GLY A 1 96 ? -12.115 16.887 12.924 1.00 58.62 96 GLY A C 1
ATOM 701 O O . GLY A 1 96 ? -11.883 16.553 14.076 1.00 58.62 96 GLY A O 1
ATOM 702 N N . LYS A 1 97 ? -13.378 17.035 12.480 1.00 59.75 97 LYS A N 1
ATOM 703 C CA . LYS A 1 97 ? -14.589 16.882 13.324 1.00 59.75 97 LYS A CA 1
ATOM 704 C C . LYS A 1 97 ? -14.981 15.429 13.638 1.00 59.75 97 LYS A C 1
ATOM 706 O O . LYS A 1 97 ? -15.838 15.234 14.493 1.00 59.75 97 LYS A O 1
ATOM 711 N N . ASN A 1 98 ? -14.385 14.449 12.957 1.00 69.25 98 ASN A N 1
ATOM 712 C CA . ASN A 1 98 ? -14.691 13.026 13.110 1.00 69.25 98 ASN A CA 1
ATOM 713 C C . ASN A 1 98 ? -13.392 12.281 13.428 1.00 69.25 98 ASN A C 1
ATOM 715 O O . ASN A 1 98 ? -12.757 11.766 12.505 1.00 69.25 98 ASN A O 1
ATOM 719 N N . PRO A 1 99 ? -12.980 12.259 14.706 1.00 76.50 99 PRO A N 1
ATOM 720 C CA . PRO A 1 99 ? -11.705 11.680 15.080 1.00 76.50 99 PRO A CA 1
ATOM 721 C C . PRO A 1 99 ? -11.642 10.195 14.735 1.00 76.50 99 PRO A C 1
ATOM 723 O O . PRO A 1 99 ? -12.584 9.432 14.976 1.00 76.50 99 PRO A O 1
ATOM 726 N N . LEU A 1 100 ? -10.497 9.794 14.191 1.00 87.94 100 LEU A N 1
ATOM 727 C CA . LEU A 1 100 ? -10.100 8.398 14.119 1.00 87.94 100 LEU A CA 1
ATOM 728 C C . LEU A 1 100 ? -9.443 8.026 15.445 1.00 87.94 100 LEU A C 1
ATOM 730 O O . LEU A 1 100 ? -8.744 8.839 16.043 1.00 87.94 100 LEU A O 1
ATOM 734 N N . TYR A 1 101 ? -9.654 6.802 15.909 1.00 90.56 101 TYR A N 1
ATOM 735 C CA . TYR A 1 101 ? -8.979 6.287 17.094 1.00 90.56 101 TYR A CA 1
ATOM 736 C C . TYR A 1 101 ? -8.027 5.180 16.689 1.00 90.56 101 TYR A C 1
ATOM 738 O O . TYR A 1 101 ? -8.424 4.224 16.017 1.00 90.56 101 TYR A O 1
ATOM 746 N N . ARG A 1 102 ? -6.781 5.303 17.136 1.00 93.25 102 ARG A N 1
ATOM 747 C CA . ARG A 1 102 ? -5.777 4.255 17.036 1.00 93.25 102 ARG A CA 1
ATOM 748 C C . ARG A 1 102 ? -5.818 3.412 18.289 1.00 93.25 102 ARG A C 1
ATOM 750 O O . ARG A 1 102 ? -5.585 3.918 19.380 1.00 93.25 102 ARG A O 1
ATOM 757 N N . ILE A 1 103 ? -6.107 2.134 18.118 1.00 94.12 103 ILE A N 1
ATOM 758 C CA . ILE A 1 103 ? -6.191 1.150 19.188 1.00 94.12 103 ILE A CA 1
ATOM 759 C C . ILE A 1 103 ? -5.006 0.202 19.035 1.00 94.12 103 ILE A C 1
ATOM 761 O O . ILE A 1 103 ? -4.879 -0.463 18.005 1.00 94.12 103 ILE A O 1
ATOM 765 N N . LYS A 1 104 ? -4.152 0.149 20.054 1.00 95.44 104 LYS A N 1
ATOM 766 C CA . LYS A 1 104 ? -3.058 -0.813 20.181 1.00 95.44 104 LYS A CA 1
ATOM 767 C C . LYS A 1 104 ? -3.466 -1.898 21.167 1.00 95.44 104 LYS A C 1
ATOM 769 O O . LYS A 1 104 ? -3.762 -1.583 22.318 1.00 95.44 104 LYS A O 1
ATOM 774 N N . SER A 1 105 ? -3.521 -3.145 20.718 1.00 94.56 105 SER A N 1
ATOM 775 C CA . SER A 1 105 ? -3.791 -4.309 21.559 1.00 94.56 105 SER A CA 1
ATOM 776 C C . SER A 1 105 ? -2.494 -4.975 21.998 1.00 94.56 105 SER A C 1
ATOM 778 O O . SER A 1 105 ? -1.542 -5.086 21.223 1.00 94.56 105 SER A O 1
ATOM 780 N N . GLU A 1 106 ? -2.474 -5.463 23.234 1.00 90.19 106 GLU A N 1
ATOM 781 C CA . GLU A 1 106 ? -1.331 -6.223 23.751 1.00 90.19 106 GLU A CA 1
ATOM 782 C C . GLU A 1 106 ? -1.182 -7.555 23.003 1.00 90.19 106 GLU A C 1
ATOM 784 O O . GLU A 1 106 ? -0.097 -7.932 22.566 1.00 90.19 106 GLU A O 1
ATOM 789 N N . GLU A 1 107 ? -2.301 -8.247 22.782 1.00 92.06 107 GLU A N 1
ATOM 790 C CA . GLU A 1 107 ? -2.332 -9.516 22.062 1.00 92.06 107 GLU A CA 1
ATOM 791 C C . GLU A 1 107 ? -2.569 -9.315 20.564 1.00 92.06 107 GLU A C 1
ATOM 793 O O . GLU A 1 107 ? -3.345 -8.443 20.150 1.00 92.06 107 GLU A O 1
ATOM 798 N N . ALA A 1 108 ? -1.937 -10.175 19.761 1.00 93.81 108 ALA A N 1
ATOM 799 C CA . ALA A 1 108 ? -2.147 -10.234 18.322 1.00 93.81 108 ALA A CA 1
ATOM 800 C C . ALA A 1 108 ? -3.610 -10.590 18.014 1.00 93.81 108 ALA A C 1
ATOM 802 O O . ALA A 1 108 ? -4.147 -11.574 18.523 1.00 93.81 108 ALA A O 1
ATOM 803 N N . GLN A 1 109 ? -4.255 -9.787 17.176 1.00 94.06 109 GLN A N 1
ATOM 804 C CA . GLN A 1 109 ? -5.650 -9.928 16.788 1.00 94.06 109 GLN A CA 1
ATOM 805 C C . GLN A 1 109 ? -5.752 -10.500 15.368 1.00 94.06 109 GLN A C 1
ATOM 807 O O . GLN A 1 109 ? -5.018 -10.056 14.477 1.00 94.06 109 GLN A O 1
ATOM 812 N N . PRO A 1 110 ? -6.698 -11.423 15.106 1.00 93.94 110 PRO A N 1
ATOM 813 C CA . PRO A 1 110 ? -7.004 -11.854 13.746 1.00 93.94 110 PRO A CA 1
ATOM 814 C C . PRO A 1 110 ? -7.485 -10.670 12.900 1.00 93.94 110 PRO A C 1
ATOM 816 O O . PRO A 1 110 ? -7.956 -9.657 13.425 1.00 93.94 110 PRO A O 1
ATOM 819 N N . VAL A 1 111 ? -7.357 -10.769 11.576 1.00 95.00 111 VAL A N 1
ATOM 820 C CA . VAL A 1 111 ? -7.868 -9.726 10.679 1.00 95.00 111 VAL A CA 1
ATOM 821 C C . VAL A 1 111 ? -9.385 -9.664 10.786 1.00 95.00 111 VAL A C 1
ATOM 823 O O . VAL A 1 111 ? -10.071 -10.654 10.564 1.00 95.00 111 VAL A O 1
ATOM 826 N N . ALA A 1 112 ? -9.898 -8.474 11.070 1.00 95.06 112 ALA A N 1
ATOM 827 C CA . ALA A 1 112 ? -11.303 -8.138 10.912 1.00 95.06 112 ALA A CA 1
ATOM 828 C C . ALA A 1 112 ? -11.395 -6.664 10.518 1.00 95.06 112 ALA A C 1
ATOM 830 O O . ALA A 1 112 ? -10.623 -5.832 10.996 1.00 95.06 112 ALA A O 1
ATOM 831 N N . TYR A 1 113 ? -12.308 -6.329 9.618 1.00 95.44 113 TYR A N 1
ATOM 832 C CA . TYR A 1 113 ? -12.493 -4.961 9.147 1.00 95.44 113 TYR A CA 1
ATOM 833 C C . TYR A 1 113 ? -13.968 -4.686 8.893 1.00 95.44 113 TYR A C 1
ATOM 835 O O . TYR A 1 113 ? -14.779 -5.596 8.722 1.00 95.44 113 TYR A O 1
ATOM 843 N N . LYS A 1 114 ? -14.311 -3.402 8.868 1.00 95.38 114 LYS A N 1
ATOM 844 C CA . LYS A 1 114 ? -15.639 -2.919 8.498 1.00 95.38 114 LYS A CA 1
ATOM 845 C C . LYS A 1 114 ? -15.452 -1.725 7.586 1.00 95.38 114 LYS A C 1
ATOM 847 O O . LYS A 1 114 ? -15.148 -0.637 8.060 1.00 95.38 114 LYS A O 1
ATOM 852 N N . ILE A 1 115 ? -15.603 -1.936 6.285 1.00 94.50 115 ILE A N 1
ATOM 853 C CA . ILE A 1 115 ? -15.481 -0.895 5.263 1.00 94.50 115 ILE A CA 1
ATOM 854 C C . ILE A 1 115 ? -16.612 -1.116 4.271 1.00 94.50 115 ILE A C 1
ATOM 856 O O . ILE A 1 115 ? -16.721 -2.196 3.707 1.00 94.50 115 ILE A O 1
ATOM 860 N N . ALA A 1 116 ? -17.454 -0.103 4.058 1.00 92.50 116 ALA A N 1
ATOM 861 C CA . ALA A 1 116 ? -18.655 -0.242 3.229 1.00 92.50 116 ALA A CA 1
ATOM 862 C C . ALA A 1 116 ? -18.356 -0.645 1.773 1.00 92.50 116 ALA A C 1
ATOM 864 O O . ALA A 1 116 ? -19.194 -1.264 1.126 1.00 92.50 116 ALA A O 1
ATOM 865 N N . ALA A 1 117 ? -17.175 -0.284 1.266 1.00 92.50 117 ALA A N 1
ATOM 866 C CA . ALA A 1 117 ? -16.750 -0.563 -0.100 1.00 92.50 117 ALA A CA 1
ATOM 867 C C . ALA A 1 117 ? -16.113 -1.954 -0.291 1.00 92.50 117 ALA A C 1
ATOM 869 O O . ALA A 1 117 ? -15.849 -2.333 -1.430 1.00 92.50 117 ALA A O 1
ATOM 870 N N . LEU A 1 118 ? -15.848 -2.703 0.787 1.00 94.56 118 LEU A N 1
ATOM 871 C CA . LEU A 1 118 ? -15.202 -4.015 0.718 1.00 94.56 118 LEU A CA 1
ATOM 872 C C . LEU A 1 118 ? -16.174 -5.135 1.123 1.00 94.56 118 LEU A C 1
ATOM 874 O O . LEU A 1 118 ? -16.977 -4.939 2.039 1.00 94.56 118 LEU A O 1
ATOM 878 N N . PRO A 1 119 ? -16.088 -6.322 0.495 1.00 94.12 119 PRO A N 1
ATOM 879 C CA . PRO A 1 119 ? -16.842 -7.489 0.944 1.00 94.12 119 PRO A CA 1
ATOM 880 C C . PRO A 1 119 ? -16.340 -7.968 2.320 1.00 94.12 119 PRO A C 1
ATOM 882 O O . PRO A 1 119 ? -15.231 -7.602 2.719 1.00 94.12 119 PRO A O 1
ATOM 885 N N . PRO A 1 120 ? -17.105 -8.799 3.049 1.00 93.38 120 PRO A N 1
ATOM 886 C CA . PRO A 1 120 ? -16.635 -9.464 4.267 1.00 93.38 120 PRO A CA 1
ATOM 887 C C . PRO A 1 120 ? -15.374 -10.315 4.038 1.00 93.38 120 PRO A C 1
ATOM 889 O O . PRO A 1 120 ? -15.120 -10.779 2.925 1.00 93.38 120 PRO A O 1
ATOM 892 N N . PHE A 1 121 ? -14.596 -10.559 5.096 1.00 94.19 121 PHE A N 1
ATOM 893 C CA . PHE A 1 121 ? -13.322 -11.292 5.020 1.00 94.19 121 PHE A CA 1
ATOM 894 C C . PHE A 1 121 ? -13.489 -12.715 4.452 1.00 94.19 121 PHE A C 1
ATOM 896 O O . PHE A 1 121 ? -12.684 -13.195 3.643 1.00 94.19 121 PHE A O 1
ATOM 903 N N . GLU A 1 122 ? -14.577 -13.384 4.819 1.00 93.25 122 GLU A N 1
ATOM 904 C CA . GLU A 1 122 ? -14.919 -14.740 4.388 1.00 93.25 122 GLU A CA 1
ATOM 905 C C . GLU A 1 122 ? -15.172 -14.802 2.876 1.00 93.25 122 GLU A C 1
ATOM 907 O O . GLU A 1 122 ? -14.762 -15.759 2.215 1.00 93.25 122 GLU A O 1
ATOM 912 N N . GLU A 1 123 ? -15.759 -13.745 2.320 1.00 94.94 123 GLU A N 1
ATOM 913 C CA . GLU A 1 123 ? -16.125 -13.612 0.905 1.00 94.94 123 GLU A CA 1
ATOM 914 C C . GLU A 1 123 ? -15.014 -12.975 0.056 1.00 94.94 123 GLU A C 1
ATOM 916 O O . GLU A 1 123 ? -15.143 -12.863 -1.160 1.00 94.94 123 GLU A O 1
ATOM 921 N N . LEU A 1 124 ? -13.903 -12.577 0.681 1.00 94.81 124 LEU A N 1
ATOM 922 C CA . LEU A 1 124 ? -12.780 -11.940 0.003 1.00 94.81 124 LEU A CA 1
ATOM 923 C C . LEU A 1 124 ? -12.133 -12.876 -1.028 1.00 94.81 124 LEU A C 1
ATOM 925 O O . LEU A 1 124 ? -11.761 -14.004 -0.695 1.00 94.81 124 LEU A O 1
ATOM 929 N N . SER A 1 125 ? -11.937 -12.393 -2.251 1.00 95.44 125 SER A N 1
ATOM 930 C CA . SER A 1 125 ? -11.252 -13.108 -3.333 1.00 95.44 125 SER A CA 1
ATOM 931 C C . SER A 1 125 ? -10.200 -12.217 -3.981 1.00 95.44 125 SER A C 1
ATOM 933 O O . SER A 1 125 ? -10.322 -10.999 -3.930 1.00 95.44 125 SER A O 1
ATOM 935 N N . ALA A 1 126 ? -9.187 -12.796 -4.624 1.00 95.25 126 ALA A N 1
ATOM 936 C CA . ALA A 1 126 ? -8.248 -12.004 -5.413 1.00 95.25 126 ALA A CA 1
ATOM 937 C C . ALA A 1 126 ? -8.971 -11.289 -6.577 1.00 95.25 126 ALA A C 1
ATOM 939 O O . ALA A 1 126 ? -9.825 -11.904 -7.228 1.00 95.25 126 ALA A O 1
ATOM 940 N N . PRO A 1 127 ? -8.657 -10.010 -6.856 1.00 95.06 127 PRO A N 1
ATOM 941 C CA . PRO A 1 127 ? -9.059 -9.365 -8.102 1.00 95.06 127 PRO A CA 1
ATOM 942 C C . PRO A 1 127 ? -8.469 -10.096 -9.321 1.00 95.06 127 PRO A C 1
ATOM 944 O O . PRO A 1 127 ? -7.448 -10.771 -9.191 1.00 95.06 127 PRO A O 1
ATOM 947 N N . PRO A 1 128 ? -9.059 -9.948 -10.519 1.00 93.94 128 PRO A N 1
ATOM 948 C CA . PRO A 1 128 ? -8.391 -10.374 -11.742 1.00 93.94 128 PRO A CA 1
ATOM 949 C C . PRO A 1 128 ? -7.115 -9.553 -11.980 1.00 93.94 128 PRO A C 1
ATOM 951 O O . PRO A 1 128 ? -7.030 -8.387 -11.587 1.00 93.94 128 PRO A O 1
ATOM 954 N N . ASP A 1 129 ? -6.149 -10.146 -12.682 1.00 92.38 129 ASP A N 1
ATOM 955 C CA . ASP A 1 129 ? -4.961 -9.434 -13.153 1.00 92.38 129 ASP A CA 1
ATOM 956 C C . ASP A 1 129 ? -5.334 -8.207 -13.995 1.00 92.38 129 ASP A C 1
ATOM 958 O O . ASP A 1 129 ? -6.162 -8.273 -14.908 1.00 92.38 129 ASP A O 1
ATOM 962 N N . GLY A 1 130 ? -4.673 -7.083 -13.716 1.00 90.00 130 GLY A N 1
ATOM 963 C CA . GLY A 1 130 ? -4.916 -5.806 -14.377 1.00 90.00 130 GLY A CA 1
ATOM 964 C C . GLY A 1 130 ? -5.512 -4.759 -13.441 1.00 90.00 130 GLY A C 1
ATOM 965 O O . GLY A 1 130 ? -5.175 -4.697 -12.261 1.00 90.00 130 GLY A O 1
ATOM 966 N N . ARG A 1 131 ? -6.332 -3.856 -13.987 1.00 90.94 131 ARG A N 1
ATOM 967 C CA . ARG A 1 131 ? -6.877 -2.712 -13.243 1.00 90.94 131 ARG A CA 1
ATOM 968 C C . ARG A 1 131 ? -7.917 -3.179 -12.217 1.00 90.94 131 ARG A C 1
ATOM 970 O O . ARG A 1 131 ? -8.869 -3.862 -12.576 1.00 90.94 131 ARG A O 1
ATOM 977 N N . ILE A 1 132 ? -7.777 -2.732 -10.970 1.00 92.06 132 ILE A N 1
ATOM 978 C CA . ILE A 1 132 ? -8.789 -2.898 -9.921 1.00 92.06 132 ILE A CA 1
ATOM 979 C C . ILE A 1 132 ? -9.943 -1.920 -10.188 1.00 92.06 132 ILE A C 1
ATOM 981 O O . ILE A 1 132 ? -9.734 -0.709 -10.305 1.00 92.06 132 ILE A O 1
ATOM 985 N N . GLU A 1 133 ? -11.161 -2.448 -10.283 1.00 86.56 133 GLU A N 1
ATOM 986 C CA . GLU A 1 133 ? -12.394 -1.673 -10.468 1.00 86.56 133 GLU A CA 1
ATOM 987 C C . GLU A 1 133 ? -13.027 -1.281 -9.115 1.00 86.56 133 GLU A C 1
ATOM 989 O O . GLU A 1 133 ? -12.703 -1.858 -8.079 1.00 86.56 133 GLU A O 1
ATOM 994 N N . GLY A 1 134 ? -13.950 -0.308 -9.108 1.00 77.56 134 GLY A N 1
ATOM 995 C CA . GLY A 1 134 ? -14.809 -0.047 -7.936 1.00 77.56 134 GLY A CA 1
ATOM 996 C C . GLY A 1 134 ? -14.558 1.238 -7.140 1.00 77.56 134 GLY A C 1
ATOM 997 O O . GLY A 1 134 ? -15.054 1.355 -6.025 1.00 77.56 134 GLY A O 1
ATOM 998 N N . GLY A 1 135 ? -13.834 2.225 -7.678 1.00 82.38 135 GLY A N 1
ATOM 999 C CA . GLY A 1 135 ? -13.728 3.561 -7.061 1.00 82.38 135 GLY A CA 1
ATOM 1000 C C . GLY A 1 135 ? -13.091 3.589 -5.662 1.00 82.38 135 GLY A C 1
ATOM 1001 O O . GLY A 1 135 ? -13.302 4.543 -4.914 1.00 82.38 135 GLY A O 1
ATOM 1002 N N . LEU A 1 136 ? -12.330 2.550 -5.306 1.00 89.56 136 LEU A N 1
ATOM 1003 C CA . LEU A 1 136 ? -11.693 2.404 -3.998 1.00 89.56 136 LEU A CA 1
ATOM 1004 C C . LEU A 1 136 ? -10.650 3.505 -3.750 1.00 89.56 136 LEU A C 1
ATOM 1006 O O . LEU A 1 136 ? -9.921 3.911 -4.659 1.00 89.56 136 LEU A O 1
ATOM 1010 N N . GLY A 1 137 ? -10.561 3.993 -2.510 1.00 91.06 137 GLY A N 1
ATOM 1011 C CA . GLY A 1 137 ? -9.443 4.827 -2.072 1.00 91.06 137 GLY A CA 1
ATOM 1012 C C . GLY A 1 137 ? -8.200 3.992 -1.775 1.00 91.06 137 GLY A C 1
ATOM 1013 O O . GLY A 1 137 ? -8.286 2.785 -1.561 1.00 91.06 137 GLY A O 1
ATOM 1014 N N . SER A 1 138 ? -7.032 4.631 -1.702 1.00 92.69 138 SER A N 1
ATOM 1015 C CA . SER A 1 138 ? -5.776 3.917 -1.430 1.00 92.69 138 SER A CA 1
ATOM 1016 C C . SER A 1 138 ? -5.799 3.138 -0.115 1.00 92.69 138 SER A C 1
ATOM 1018 O O . SER A 1 138 ? -5.240 2.047 -0.038 1.00 92.69 138 SER A O 1
ATOM 1020 N N . ILE A 1 139 ? -6.472 3.673 0.908 1.00 92.81 139 ILE A N 1
ATOM 1021 C CA . ILE A 1 139 ? -6.606 3.006 2.206 1.00 92.81 139 ILE A CA 1
ATOM 1022 C C . ILE A 1 139 ? -7.527 1.778 2.146 1.00 92.81 139 ILE A C 1
ATOM 1024 O O . ILE A 1 139 ? -7.255 0.773 2.800 1.00 92.81 139 ILE A O 1
ATOM 1028 N N . ASP A 1 140 ? -8.566 1.820 1.306 1.00 94.81 140 ASP A N 1
ATOM 1029 C CA . ASP A 1 140 ? -9.472 0.688 1.089 1.00 94.81 140 ASP A CA 1
ATOM 1030 C C . ASP A 1 140 ? -8.759 -0.419 0.309 1.00 94.81 140 ASP A C 1
ATOM 1032 O O . ASP A 1 140 ? -8.847 -1.590 0.673 1.00 94.81 140 ASP A O 1
ATOM 1036 N N . VAL A 1 141 ? -7.989 -0.050 -0.725 1.00 96.00 141 VAL A N 1
ATOM 1037 C CA . VAL A 1 141 ? -7.151 -0.998 -1.475 1.00 96.00 141 VAL A CA 1
ATOM 1038 C C . VAL A 1 141 ? -6.113 -1.635 -0.555 1.00 96.00 141 VAL A C 1
ATOM 1040 O O . VAL A 1 141 ? -5.932 -2.848 -0.599 1.00 96.00 141 VAL A O 1
ATOM 1043 N N . TYR A 1 142 ? -5.475 -0.860 0.324 1.00 95.88 142 TYR A N 1
ATOM 1044 C CA . TYR A 1 142 ? -4.573 -1.412 1.333 1.00 95.88 142 TYR A CA 1
ATOM 1045 C C . TYR A 1 142 ? -5.270 -2.423 2.240 1.00 95.88 142 TYR A C 1
ATOM 1047 O O . TYR A 1 142 ? -4.768 -3.534 2.390 1.00 95.88 142 TYR A O 1
ATOM 1055 N N . GLN A 1 143 ? -6.434 -2.083 2.808 1.00 97.31 143 GLN A N 1
ATOM 1056 C CA . GLN A 1 143 ? -7.155 -3.009 3.684 1.00 97.31 143 GLN A CA 1
ATOM 1057 C C . GLN A 1 143 ? -7.558 -4.287 2.946 1.00 97.31 143 GLN A C 1
ATOM 1059 O O . GLN A 1 143 ? -7.429 -5.376 3.510 1.00 97.31 143 GLN A O 1
ATOM 1064 N N . TYR A 1 144 ? -8.027 -4.159 1.702 1.00 97.44 144 TYR A N 1
ATOM 1065 C CA . TYR A 1 144 ? -8.368 -5.293 0.851 1.00 97.44 144 TYR A CA 1
ATOM 1066 C C . TYR A 1 144 ? -7.145 -6.198 0.666 1.00 97.44 144 TYR A C 1
ATOM 1068 O O . TYR A 1 144 ? -7.198 -7.385 0.984 1.00 97.44 144 TYR A O 1
ATOM 1076 N N . MET A 1 145 ? -6.016 -5.644 0.227 1.00 97.69 145 MET A N 1
ATOM 1077 C CA . MET A 1 145 ? -4.820 -6.437 -0.055 1.00 97.69 145 MET A CA 1
ATOM 1078 C C . MET A 1 145 ? -4.184 -7.024 1.207 1.00 97.69 145 MET A C 1
ATOM 1080 O O . MET A 1 145 ? -3.727 -8.165 1.184 1.00 97.69 145 MET A O 1
ATOM 1084 N N . TYR A 1 146 ? -4.210 -6.301 2.328 1.00 97.38 146 TYR A N 1
ATOM 1085 C CA . TYR A 1 146 ? -3.759 -6.812 3.622 1.00 97.38 146 TYR A CA 1
ATOM 1086 C C . TYR A 1 146 ? -4.605 -8.001 4.087 1.00 97.38 146 TYR A C 1
ATOM 1088 O O . TYR A 1 146 ? -4.063 -9.042 4.465 1.00 97.38 146 TYR A O 1
ATOM 1096 N N . ALA A 1 147 ? -5.931 -7.880 4.001 1.00 97.44 147 ALA A N 1
ATOM 1097 C CA . ALA A 1 147 ? -6.840 -8.963 4.341 1.00 97.44 147 ALA A CA 1
ATOM 1098 C C . ALA A 1 147 ? -6.653 -10.177 3.421 1.00 97.44 147 ALA A C 1
ATOM 1100 O O . ALA A 1 147 ? -6.568 -11.302 3.912 1.00 97.44 147 ALA A O 1
ATOM 1101 N N . LEU A 1 148 ? -6.511 -9.956 2.112 1.00 97.44 148 LEU A N 1
ATOM 1102 C CA . LEU A 1 148 ? -6.253 -11.023 1.148 1.00 97.44 148 LEU A CA 1
ATOM 1103 C C . LEU A 1 148 ? -4.932 -11.732 1.463 1.00 97.44 148 LEU A C 1
ATOM 1105 O O . LEU A 1 148 ? -4.906 -12.951 1.578 1.00 97.44 148 LEU A O 1
ATOM 1109 N N . CYS A 1 149 ? -3.858 -10.978 1.708 1.00 97.62 149 CYS A N 1
ATOM 1110 C CA . CYS A 1 149 ? -2.557 -11.552 2.039 1.00 97.62 149 CYS A CA 1
ATOM 1111 C C . CYS A 1 149 ? -2.607 -12.411 3.311 1.00 97.62 149 CYS A C 1
ATOM 1113 O O . CYS A 1 149 ? -2.053 -13.507 3.351 1.00 97.62 149 CYS A O 1
ATOM 1115 N N . LYS A 1 150 ? -3.324 -11.951 4.343 1.00 96.19 150 LYS A N 1
ATOM 1116 C CA . LYS A 1 150 ? -3.496 -12.700 5.595 1.00 96.19 150 LYS A CA 1
ATOM 1117 C C . LYS A 1 150 ? -4.369 -13.944 5.419 1.00 96.19 150 LYS A C 1
ATOM 1119 O O . LYS A 1 150 ? -4.058 -14.972 6.018 1.00 96.19 150 LYS A O 1
ATOM 1124 N N . LYS A 1 151 ? -5.412 -13.883 4.583 1.00 95.56 151 LYS A N 1
ATOM 1125 C CA . LYS A 1 151 ? -6.242 -15.045 4.214 1.00 95.56 151 LYS A CA 1
ATOM 1126 C C . LYS A 1 151 ? -5.405 -16.138 3.545 1.00 95.56 151 LYS A C 1
ATOM 1128 O O . LYS A 1 151 ? -5.564 -17.310 3.873 1.00 95.56 151 LYS A O 1
ATOM 1133 N N . GLU A 1 152 ? -4.458 -15.730 2.707 1.00 94.88 152 GLU A N 1
ATOM 1134 C CA . GLU A 1 152 ? -3.504 -16.607 2.021 1.00 94.88 152 GLU A CA 1
ATOM 1135 C C . GLU A 1 152 ? -2.254 -16.956 2.854 1.00 94.88 152 GLU A C 1
ATOM 1137 O O . GLU A 1 152 ? -1.313 -17.557 2.340 1.00 94.88 152 GLU A O 1
ATOM 1142 N N . GLN A 1 153 ? -2.225 -16.594 4.144 1.00 95.19 153 GLN A N 1
ATOM 1143 C CA . GLN A 1 153 ? -1.100 -16.846 5.061 1.00 95.19 153 GLN A CA 1
ATOM 1144 C C . GLN A 1 153 ? 0.249 -16.287 4.563 1.00 95.19 153 GLN A C 1
ATOM 1146 O O . GLN A 1 153 ? 1.316 -16.808 4.895 1.00 95.19 153 GLN A O 1
ATOM 1151 N N . GLY A 1 154 ? 0.208 -15.214 3.773 1.00 95.75 154 GLY A N 1
ATOM 1152 C CA . GLY A 1 154 ? 1.385 -14.543 3.244 1.00 95.75 154 GLY A CA 1
ATOM 1153 C C . GLY A 1 154 ? 2.001 -13.525 4.204 1.00 95.75 154 GLY A C 1
ATOM 1154 O O . GLY A 1 154 ? 1.441 -13.159 5.241 1.00 95.75 154 GLY A O 1
ATOM 1155 N N . SER A 1 155 ? 3.187 -13.049 3.832 1.00 95.62 155 SER A N 1
ATOM 1156 C CA . SER A 1 155 ? 3.883 -11.933 4.476 1.00 95.62 155 SER A CA 1
ATOM 1157 C C . SER A 1 155 ? 3.814 -10.712 3.578 1.00 95.62 155 SER A C 1
ATOM 1159 O O . SER A 1 155 ? 4.224 -10.775 2.423 1.00 95.62 155 SER A O 1
ATOM 1161 N N . HIS A 1 156 ? 3.312 -9.594 4.088 1.00 95.81 156 HIS A N 1
ATOM 1162 C CA . HIS A 1 156 ? 3.184 -8.384 3.289 1.00 95.81 156 HIS A CA 1
ATOM 1163 C C . HIS A 1 156 ? 4.387 -7.445 3.452 1.00 95.81 156 HIS A C 1
ATOM 1165 O O . HIS A 1 156 ? 4.945 -7.309 4.540 1.00 95.81 156 HIS A O 1
ATOM 1171 N N . SER A 1 157 ? 4.727 -6.734 2.379 1.00 96.88 157 SER A N 1
ATOM 1172 C CA . SER A 1 157 ? 5.671 -5.610 2.365 1.00 96.88 157 SER A CA 1
ATOM 1173 C C . SER A 1 157 ? 5.006 -4.413 1.697 1.00 96.88 157 SER A C 1
ATOM 1175 O O . SER A 1 157 ? 4.368 -4.548 0.651 1.00 96.88 157 SER A O 1
ATOM 1177 N N . ILE A 1 158 ? 5.165 -3.225 2.282 1.00 96.81 158 ILE A N 1
ATOM 1178 C CA . ILE A 1 158 ? 4.624 -1.987 1.713 1.00 96.81 158 ILE A CA 1
ATOM 1179 C C . ILE A 1 158 ? 5.756 -1.034 1.389 1.00 96.81 158 ILE A C 1
ATOM 1181 O O . ILE A 1 158 ? 6.619 -0.764 2.223 1.00 96.81 158 ILE A O 1
ATOM 1185 N N . VAL A 1 159 ? 5.717 -0.493 0.178 1.00 95.62 159 VAL A N 1
ATOM 1186 C CA . VAL A 1 159 ? 6.690 0.468 -0.322 1.00 95.62 159 VAL A CA 1
ATOM 1187 C C . VAL A 1 159 ? 5.964 1.756 -0.677 1.00 95.62 159 VAL A C 1
ATOM 1189 O O . VAL A 1 159 ? 5.073 1.759 -1.522 1.00 95.62 159 VAL A O 1
ATOM 1192 N N . ILE A 1 160 ? 6.358 2.866 -0.062 1.00 93.38 160 ILE A N 1
ATOM 1193 C CA . ILE A 1 160 ? 5.760 4.184 -0.304 1.00 93.38 160 ILE A CA 1
ATOM 1194 C C . ILE A 1 160 ? 6.785 5.155 -0.879 1.00 93.38 160 ILE A C 1
ATOM 1196 O O . ILE A 1 160 ? 7.998 4.979 -0.745 1.00 93.38 160 ILE A O 1
ATOM 1200 N N . SER A 1 161 ? 6.294 6.222 -1.497 1.00 88.88 161 SER A N 1
ATOM 1201 C CA . SER A 1 161 ? 7.139 7.334 -1.916 1.00 88.88 161 SER A CA 1
ATOM 1202 C C . SER A 1 161 ? 7.501 8.239 -0.751 1.00 88.88 161 SER A C 1
ATOM 1204 O O . SER A 1 161 ? 6.635 8.844 -0.122 1.00 88.88 161 SER A O 1
ATOM 1206 N N . ARG A 1 162 ? 8.802 8.422 -0.531 1.00 86.44 162 ARG A N 1
ATOM 1207 C CA . ARG A 1 162 ? 9.347 9.372 0.437 1.00 86.44 162 ARG A CA 1
ATOM 1208 C C . ARG A 1 162 ? 10.187 10.427 -0.267 1.00 86.44 162 ARG A C 1
ATOM 1210 O O . ARG A 1 162 ? 10.998 10.135 -1.150 1.00 86.44 162 ARG A O 1
ATOM 1217 N N . ARG A 1 163 ? 9.972 11.684 0.119 1.00 79.00 163 ARG A N 1
ATOM 1218 C CA . ARG A 1 163 ? 10.670 12.841 -0.443 1.00 79.00 163 ARG A CA 1
ATOM 1219 C C . ARG A 1 163 ? 11.917 13.161 0.381 1.00 79.00 163 ARG A C 1
ATOM 1221 O O . ARG A 1 163 ? 11.828 13.397 1.580 1.00 79.00 163 ARG A O 1
ATOM 1228 N N . PHE A 1 164 ? 13.059 13.231 -0.290 1.00 75.19 164 PHE A N 1
ATOM 1229 C CA . PHE A 1 164 ? 14.356 13.632 0.250 1.00 75.19 164 PHE A CA 1
ATOM 1230 C C . PHE A 1 164 ? 14.826 14.877 -0.518 1.00 75.19 164 PHE A C 1
ATOM 1232 O O . PHE A 1 164 ? 15.468 14.783 -1.567 1.00 75.19 164 PHE A O 1
ATOM 1239 N N . GLY A 1 165 ? 14.440 16.064 -0.041 1.00 70.94 165 GLY A N 1
ATOM 1240 C CA . GLY A 1 165 ? 14.657 17.322 -0.766 1.00 70.94 165 GLY A CA 1
ATOM 1241 C C . GLY A 1 165 ? 13.837 17.370 -2.060 1.00 70.94 165 GLY A C 1
ATOM 1242 O O . GLY A 1 165 ? 12.610 17.266 -2.027 1.00 70.94 165 GLY A O 1
ATOM 1243 N N . ARG A 1 166 ? 14.496 17.513 -3.218 1.00 63.25 166 ARG A N 1
ATOM 1244 C CA . ARG A 1 166 ? 13.829 17.461 -4.538 1.00 63.25 166 ARG A CA 1
ATOM 1245 C C . ARG A 1 166 ? 13.597 16.038 -5.054 1.00 63.25 166 ARG A C 1
ATOM 1247 O O . ARG A 1 166 ? 12.817 15.856 -5.986 1.00 63.25 166 ARG A O 1
ATOM 1254 N N . PHE A 1 167 ? 14.241 15.036 -4.460 1.00 67.44 167 PHE A N 1
ATOM 1255 C CA . PHE A 1 167 ? 14.176 13.654 -4.927 1.00 67.44 167 PHE A CA 1
ATOM 1256 C C . PHE A 1 167 ? 13.034 12.895 -4.253 1.00 67.44 167 PHE A C 1
ATOM 1258 O O . PHE A 1 167 ? 12.806 13.045 -3.057 1.00 67.44 167 PHE A O 1
ATOM 1265 N N . VAL A 1 168 ? 12.340 12.048 -5.012 1.00 76.12 168 VAL A N 1
ATOM 1266 C CA . VAL A 1 168 ? 11.392 11.059 -4.482 1.00 76.12 168 VAL A CA 1
ATOM 1267 C C . VAL A 1 168 ? 12.016 9.678 -4.650 1.00 76.12 168 VAL A C 1
ATOM 1269 O O . VAL A 1 168 ? 12.585 9.386 -5.708 1.00 76.12 168 VAL A O 1
ATOM 1272 N N . ARG A 1 169 ? 11.963 8.860 -3.599 1.00 82.31 169 ARG A N 1
ATOM 1273 C CA . ARG A 1 169 ? 12.429 7.469 -3.598 1.00 82.31 169 ARG A CA 1
ATOM 1274 C C . ARG A 1 169 ? 11.375 6.568 -2.984 1.00 82.31 169 ARG A C 1
ATOM 1276 O O . ARG A 1 169 ? 10.701 6.965 -2.038 1.00 82.31 169 ARG A O 1
ATOM 1283 N N . LEU A 1 170 ? 11.293 5.355 -3.506 1.00 88.69 170 LEU A N 1
ATOM 1284 C CA . LEU A 1 170 ? 10.510 4.282 -2.919 1.00 88.69 170 LEU A CA 1
ATOM 1285 C C . LEU A 1 170 ? 11.243 3.703 -1.706 1.00 88.69 170 LEU A C 1
ATOM 1287 O O . LEU A 1 170 ? 12.436 3.391 -1.777 1.00 88.69 170 LEU A O 1
ATOM 1291 N N . VAL A 1 171 ? 10.535 3.598 -0.588 1.00 91.94 171 VAL A N 1
ATOM 1292 C CA . VAL A 1 171 ? 11.058 3.102 0.688 1.00 91.94 171 VAL A CA 1
ATOM 1293 C C . VAL A 1 171 ? 10.070 2.100 1.259 1.00 91.94 171 VAL A C 1
ATOM 1295 O O . VAL A 1 171 ? 8.874 2.377 1.318 1.00 91.94 171 VAL A O 1
ATOM 1298 N N . GLU A 1 172 ? 10.576 0.946 1.675 1.00 95.19 172 GLU A N 1
ATOM 1299 C CA . GLU A 1 172 ? 9.799 -0.022 2.438 1.00 95.19 172 GLU A CA 1
ATOM 1300 C C . GLU A 1 172 ? 9.590 0.484 3.863 1.00 95.19 172 GLU A C 1
ATOM 1302 O O . GLU A 1 172 ? 10.550 0.861 4.545 1.00 95.19 172 GLU A O 1
ATOM 1307 N N . VAL A 1 173 ? 8.338 0.475 4.312 1.00 94.81 173 VAL A N 1
ATOM 1308 C CA . VAL A 1 173 ? 7.934 1.016 5.611 1.00 94.81 173 VAL A CA 1
ATOM 1309 C C . VAL A 1 173 ? 7.077 0.013 6.394 1.00 94.81 173 VAL A C 1
ATOM 1311 O O . VAL A 1 173 ? 6.436 -0.850 5.791 1.00 94.81 173 VAL A O 1
ATOM 1314 N N . PRO A 1 174 ? 7.044 0.106 7.736 1.00 94.19 174 PRO A N 1
ATOM 1315 C CA . PRO A 1 174 ? 6.123 -0.680 8.557 1.00 94.19 174 PRO A CA 1
ATOM 1316 C C . PRO A 1 174 ? 4.650 -0.383 8.238 1.00 94.19 174 PRO A C 1
ATOM 1318 O O . PRO A 1 174 ? 4.327 0.707 7.764 1.00 94.19 174 PRO A O 1
ATOM 1321 N N . SER A 1 175 ? 3.749 -1.311 8.585 1.00 94.56 175 SER A N 1
ATOM 1322 C CA . SER A 1 175 ? 2.298 -1.155 8.382 1.00 94.56 175 SER A CA 1
ATOM 1323 C C . SER A 1 175 ? 1.730 0.147 8.945 1.00 94.56 175 SER A C 1
ATOM 1325 O O . SER A 1 175 ? 0.953 0.796 8.256 1.00 94.56 175 SER A O 1
ATOM 1327 N N . GLU A 1 176 ? 2.119 0.553 10.160 1.00 92.81 176 GLU A N 1
ATOM 1328 C CA . GLU A 1 176 ? 1.621 1.802 10.758 1.00 92.81 176 GLU A CA 1
ATOM 1329 C C . GLU A 1 176 ? 1.993 3.033 9.912 1.00 92.81 176 GLU A C 1
ATOM 1331 O O . GLU A 1 176 ? 1.127 3.842 9.593 1.00 92.81 176 GLU A O 1
ATOM 1336 N N . GLU A 1 177 ? 3.257 3.145 9.483 1.00 93.69 177 GLU A N 1
ATOM 1337 C CA . GLU A 1 177 ? 3.723 4.267 8.651 1.00 93.69 177 GLU A CA 1
ATOM 1338 C C . GLU A 1 177 ? 3.091 4.229 7.251 1.00 93.69 177 GLU A C 1
ATOM 1340 O O . GLU A 1 177 ? 2.701 5.269 6.717 1.00 93.69 177 GLU A O 1
ATOM 1345 N N . ALA A 1 178 ? 2.939 3.035 6.668 1.00 94.75 178 ALA A N 1
ATOM 1346 C CA . ALA A 1 178 ? 2.208 2.850 5.419 1.00 94.75 178 ALA A CA 1
ATOM 1347 C C . ALA A 1 178 ? 0.758 3.325 5.540 1.00 94.75 178 ALA A C 1
ATOM 1349 O O . ALA A 1 178 ? 0.290 4.071 4.685 1.00 94.75 178 ALA A O 1
ATOM 1350 N N . PHE A 1 179 ? 0.052 2.920 6.595 1.00 93.50 179 PHE A N 1
ATOM 1351 C CA . PHE A 1 179 ? -1.341 3.291 6.807 1.00 93.50 179 PHE A CA 1
ATOM 1352 C C . PHE A 1 179 ? -1.500 4.811 6.907 1.00 93.50 179 PHE A C 1
ATOM 1354 O O . PHE A 1 179 ? -2.330 5.389 6.205 1.00 93.50 179 PHE A O 1
ATOM 1361 N N . ASP A 1 180 ? -0.652 5.473 7.694 1.00 91.50 180 ASP A N 1
ATOM 1362 C CA . ASP A 1 180 ? -0.678 6.931 7.875 1.00 91.50 180 ASP A CA 1
ATOM 1363 C C . ASP A 1 180 ? -0.384 7.673 6.566 1.00 91.50 180 ASP A C 1
ATOM 1365 O O . ASP A 1 180 ? -1.039 8.667 6.218 1.00 91.50 180 ASP A O 1
ATOM 1369 N N . TYR A 1 181 ? 0.582 7.166 5.796 1.00 92.00 181 TYR A N 1
ATOM 1370 C CA . TYR A 1 181 ? 0.874 7.680 4.465 1.00 92.00 181 TYR A CA 1
ATOM 1371 C C . TYR A 1 181 ? -0.329 7.520 3.536 1.00 92.00 181 TYR A C 1
ATOM 1373 O O . TYR A 1 181 ? -0.710 8.475 2.861 1.00 92.00 181 TYR A O 1
ATOM 1381 N N . LEU A 1 182 ? -0.955 6.345 3.504 1.00 92.50 182 LEU A N 1
ATOM 1382 C CA . LEU A 1 182 ? -2.061 6.061 2.594 1.00 92.50 182 LEU A CA 1
ATOM 1383 C C . LEU A 1 182 ? -3.330 6.835 2.956 1.00 92.50 182 LEU A C 1
ATOM 1385 O O . LEU A 1 182 ? -4.030 7.309 2.061 1.00 92.50 182 LEU A O 1
ATOM 1389 N N . LEU A 1 183 ? -3.576 7.035 4.249 1.00 89.06 183 LEU A N 1
ATOM 1390 C CA . LEU A 1 183 ? -4.688 7.825 4.761 1.00 89.06 183 LEU A CA 1
ATOM 1391 C C . LEU A 1 183 ? -4.550 9.318 4.421 1.00 89.06 183 LEU A C 1
ATOM 1393 O O . LEU A 1 183 ? -5.544 9.976 4.120 1.00 89.06 183 LEU A O 1
ATOM 1397 N N . SER A 1 184 ? -3.332 9.864 4.476 1.00 86.50 184 SER A N 1
ATOM 1398 C CA . SER A 1 184 ? -3.083 11.300 4.269 1.00 86.50 184 SER A CA 1
ATOM 1399 C C . SER A 1 184 ? -2.742 11.673 2.825 1.00 86.50 184 SER A C 1
ATOM 1401 O O . SER A 1 184 ? -3.128 12.735 2.339 1.00 86.50 184 SER A O 1
ATOM 1403 N N . SER A 1 185 ? -1.983 10.815 2.149 1.00 84.81 185 SER A N 1
ATOM 1404 C CA . SER A 1 185 ? -1.301 11.104 0.884 1.00 84.81 185 SER A CA 1
ATOM 1405 C C . SER A 1 185 ? -1.407 9.961 -0.125 1.00 84.81 185 SER A C 1
ATOM 1407 O O . SER A 1 185 ? -0.920 10.098 -1.252 1.00 84.81 185 SER A O 1
ATOM 1409 N N . GLY A 1 186 ? -2.052 8.849 0.239 1.00 80.12 186 GLY A N 1
ATOM 1410 C CA . GLY A 1 186 ? -2.146 7.656 -0.600 1.00 80.12 186 GLY A CA 1
ATOM 1411 C C . GLY A 1 186 ? -2.778 7.937 -1.948 1.00 80.12 186 GLY A C 1
ATOM 1412 O O . GLY A 1 186 ? -2.329 7.390 -2.946 1.00 80.12 186 GLY A O 1
ATOM 1413 N N . ASP A 1 187 ? -3.731 8.867 -1.999 1.00 83.44 187 ASP A N 1
ATOM 1414 C CA . ASP A 1 187 ? -4.457 9.251 -3.212 1.00 83.44 187 ASP A CA 1
ATOM 1415 C C . ASP A 1 187 ? -3.799 10.395 -4.005 1.00 83.44 187 ASP A C 1
ATOM 1417 O O . ASP A 1 187 ? -4.379 10.894 -4.965 1.00 83.44 187 ASP A O 1
ATOM 1421 N N . THR A 1 188 ? -2.594 10.839 -3.627 1.00 81.69 188 THR A N 1
ATOM 1422 C CA . THR A 1 188 ? -1.861 11.881 -4.374 1.00 81.69 188 THR A CA 1
ATOM 1423 C C . THR A 1 188 ? -1.341 11.342 -5.716 1.00 81.69 188 THR A C 1
ATOM 1425 O O . THR A 1 188 ? -1.792 10.316 -6.200 1.00 81.69 188 THR A O 1
ATOM 1428 N N . LYS A 1 189 ? -0.375 11.985 -6.368 1.00 77.56 189 LYS A N 1
ATOM 1429 C CA . LYS A 1 189 ? 0.252 11.435 -7.588 1.00 77.56 189 LYS A CA 1
ATOM 1430 C C . LYS A 1 189 ? 1.396 10.458 -7.315 1.00 77.56 189 LYS A C 1
ATOM 1432 O O . LYS A 1 189 ? 1.885 9.806 -8.230 1.00 77.56 189 LYS A O 1
ATOM 1437 N N . ASP A 1 190 ? 1.879 10.434 -6.076 1.00 81.88 190 ASP A N 1
ATOM 1438 C CA . ASP A 1 190 ? 3.073 9.680 -5.736 1.00 81.88 190 ASP A CA 1
ATOM 1439 C C . ASP A 1 190 ? 2.719 8.188 -5.630 1.00 81.88 190 ASP A C 1
ATOM 1441 O O . ASP A 1 190 ? 1.656 7.835 -5.106 1.00 81.88 190 ASP A O 1
ATOM 1445 N N . PRO A 1 191 ? 3.566 7.296 -6.151 1.00 85.69 191 PRO A N 1
ATOM 1446 C CA . PRO A 1 191 ? 3.266 5.876 -6.159 1.00 85.69 191 PRO A CA 1
ATOM 1447 C C . PRO A 1 191 ? 3.460 5.223 -4.804 1.00 85.69 191 PRO A C 1
ATOM 1449 O O . PRO A 1 191 ? 4.241 5.676 -3.957 1.00 85.69 191 PRO A O 1
ATOM 1452 N N . TRP A 1 192 ? 2.822 4.074 -4.676 1.00 92.56 192 TRP A N 1
ATOM 1453 C CA . TRP A 1 192 ? 3.072 3.117 -3.622 1.00 92.56 192 TRP A CA 1
ATOM 1454 C C . TRP A 1 192 ? 2.779 1.711 -4.147 1.00 92.56 192 TRP A C 1
ATOM 1456 O O . TRP A 1 192 ? 2.064 1.538 -5.140 1.00 92.56 192 TRP A O 1
ATOM 1466 N N . PHE A 1 193 ? 3.361 0.726 -3.476 1.00 95.44 193 PHE A N 1
ATOM 1467 C CA . PHE A 1 193 ? 3.208 -0.687 -3.776 1.00 95.44 193 PHE A CA 1
ATOM 1468 C C . PHE A 1 193 ? 2.863 -1.442 -2.501 1.00 95.44 193 PHE A C 1
ATOM 1470 O O . PHE A 1 193 ? 3.426 -1.172 -1.438 1.00 95.44 193 PHE A O 1
ATOM 1477 N N . PHE A 1 194 ? 1.969 -2.410 -2.630 1.00 97.50 194 PHE A N 1
ATOM 1478 C CA . PHE A 1 194 ? 1.734 -3.442 -1.633 1.00 97.50 194 PHE A CA 1
ATOM 1479 C C . PHE A 1 194 ? 2.098 -4.773 -2.273 1.00 97.50 194 PHE A C 1
ATOM 1481 O O . PHE A 1 194 ? 1.587 -5.081 -3.345 1.00 97.50 194 PHE A O 1
ATOM 1488 N N . ALA A 1 195 ? 2.943 -5.567 -1.633 1.00 97.62 195 ALA A N 1
ATOM 1489 C CA . ALA A 1 195 ? 3.233 -6.923 -2.074 1.00 97.62 195 ALA A CA 1
ATOM 1490 C C . ALA A 1 195 ? 2.886 -7.917 -0.975 1.00 97.62 195 ALA A C 1
ATOM 1492 O O . ALA A 1 195 ? 3.110 -7.642 0.203 1.00 97.62 195 ALA A O 1
ATOM 1493 N N . CYS A 1 196 ? 2.360 -9.065 -1.377 1.00 98.00 196 CYS A N 1
ATOM 1494 C CA . CYS A 1 196 ? 2.213 -10.243 -0.546 1.00 98.00 196 CYS A CA 1
ATOM 1495 C C . CYS A 1 196 ? 3.175 -11.315 -1.049 1.00 98.00 196 CYS A C 1
ATOM 1497 O O . CYS A 1 196 ? 3.128 -11.688 -2.218 1.00 98.00 196 CYS A O 1
ATOM 1499 N N . GLU A 1 197 ? 4.032 -11.807 -0.167 1.00 95.69 197 GLU A N 1
ATOM 1500 C CA . GLU A 1 197 ? 4.951 -12.913 -0.415 1.00 95.69 197 GLU A CA 1
ATOM 1501 C C . GLU A 1 197 ? 4.405 -14.192 0.233 1.00 95.69 197 GLU A C 1
ATOM 1503 O O . GLU A 1 197 ? 3.771 -14.146 1.288 1.00 95.69 197 GLU A O 1
ATOM 1508 N N . GLY A 1 198 ? 4.670 -15.349 -0.368 1.00 93.56 198 GLY A N 1
ATOM 1509 C CA . GLY A 1 198 ? 4.156 -16.639 0.094 1.00 93.56 198 GLY A CA 1
ATOM 1510 C C . GLY A 1 198 ? 3.875 -17.578 -1.075 1.00 93.56 198 GLY A C 1
ATOM 1511 O O . GLY A 1 198 ? 4.424 -17.396 -2.161 1.00 93.56 198 GLY A O 1
ATOM 1512 N N . GLU A 1 199 ? 3.021 -18.577 -0.853 1.00 92.50 199 GLU A N 1
ATOM 1513 C CA . GLU A 1 199 ? 2.567 -19.486 -1.915 1.00 92.50 199 GLU A CA 1
ATOM 1514 C C . GLU A 1 1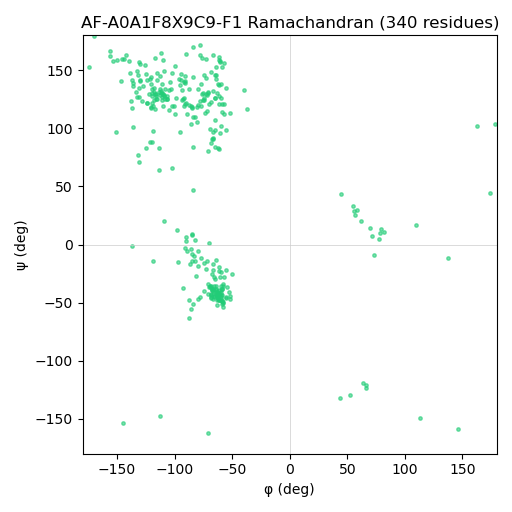99 ? 1.723 -18.739 -2.960 1.00 92.50 199 GLU A C 1
ATOM 1516 O O . GLU A 1 199 ? 1.984 -18.849 -4.154 1.00 92.50 199 GLU A O 1
ATOM 1521 N N . ASN A 1 200 ? 0.796 -17.892 -2.504 1.00 93.19 200 ASN A N 1
ATOM 1522 C CA . ASN A 1 200 ? -0.065 -17.062 -3.350 1.00 93.19 200 ASN A CA 1
ATOM 1523 C C . ASN A 1 200 ? 0.446 -15.618 -3.382 1.00 93.19 200 ASN A C 1
ATOM 1525 O O . ASN A 1 200 ? -0.178 -14.702 -2.843 1.00 93.19 200 ASN A O 1
ATOM 1529 N N . ARG A 1 201 ? 1.633 -15.422 -3.966 1.00 95.69 201 ARG A N 1
ATOM 1530 C CA . ARG A 1 201 ? 2.275 -14.103 -4.028 1.00 95.69 201 ARG A CA 1
ATOM 1531 C C . ARG A 1 201 ? 1.581 -13.171 -5.027 1.00 95.69 201 ARG A C 1
ATOM 1533 O O . ARG A 1 201 ? 1.159 -13.607 -6.097 1.00 95.69 201 ARG A O 1
ATOM 1540 N N . PHE A 1 202 ? 1.493 -11.885 -4.707 1.00 96.75 202 PHE A N 1
ATOM 1541 C CA . PHE A 1 202 ? 0.924 -10.864 -5.593 1.00 96.75 202 PHE A CA 1
ATOM 1542 C C . PHE A 1 202 ? 1.447 -9.466 -5.260 1.00 96.75 202 PHE A C 1
ATOM 1544 O O . PHE A 1 202 ? 1.924 -9.204 -4.154 1.00 96.75 202 PHE A O 1
ATOM 1551 N N . ILE A 1 203 ? 1.291 -8.539 -6.203 1.00 96.50 203 ILE A N 1
ATOM 1552 C CA . ILE A 1 203 ? 1.595 -7.122 -6.014 1.00 96.50 203 ILE A CA 1
ATOM 1553 C C . ILE A 1 203 ? 0.423 -6.257 -6.473 1.00 96.50 203 ILE A C 1
ATOM 1555 O O . ILE A 1 203 ? -0.219 -6.528 -7.489 1.00 96.50 203 ILE A O 1
ATOM 1559 N N . VAL A 1 204 ? 0.174 -5.184 -5.729 1.00 96.00 204 VAL A N 1
ATOM 1560 C CA . VAL A 1 204 ? -0.637 -4.054 -6.163 1.00 96.00 204 VAL A CA 1
ATOM 1561 C C . VAL A 1 204 ? 0.234 -2.824 -6.297 1.00 96.00 204 VAL A C 1
ATOM 1563 O O . VAL A 1 204 ? 0.988 -2.473 -5.389 1.00 96.00 204 VAL A O 1
ATOM 1566 N N . GLU A 1 205 ? 0.090 -2.152 -7.430 1.00 92.56 205 GLU A N 1
ATOM 1567 C CA . GLU A 1 205 ? 0.698 -0.859 -7.707 1.00 92.56 205 GLU A CA 1
ATOM 1568 C C . GLU A 1 205 ? -0.380 0.206 -7.878 1.00 92.56 205 GLU A C 1
ATOM 1570 O O . GLU A 1 205 ? -1.419 -0.027 -8.501 1.00 92.56 205 GLU A O 1
ATOM 1575 N N . LYS A 1 206 ? -0.119 1.405 -7.365 1.00 90.38 206 LYS A N 1
ATOM 1576 C CA . LYS A 1 206 ? -0.893 2.586 -7.735 1.00 90.38 206 LYS A CA 1
ATOM 1577 C C . LYS A 1 206 ? -0.295 3.244 -8.979 1.00 90.38 206 LYS A C 1
ATOM 1579 O O . LYS A 1 206 ? 0.914 3.474 -9.047 1.00 90.38 206 LYS A O 1
ATOM 1584 N N . ASP A 1 207 ? -1.153 3.591 -9.934 1.00 77.00 207 ASP A N 1
ATOM 1585 C CA . ASP A 1 207 ? -0.770 4.330 -11.133 1.00 77.00 207 ASP A CA 1
ATOM 1586 C C . ASP A 1 207 ? -0.259 5.739 -10.793 1.00 77.00 207 ASP A C 1
ATOM 1588 O O . ASP A 1 207 ? -0.715 6.407 -9.864 1.00 77.00 207 ASP A O 1
ATOM 1592 N N . TYR A 1 208 ? 0.705 6.189 -11.581 1.00 67.00 208 TYR A N 1
ATOM 1593 C CA . TYR A 1 208 ? 1.442 7.437 -11.415 1.00 67.00 208 TYR A CA 1
ATOM 1594 C C . TYR A 1 208 ? 0.869 8.557 -12.280 1.00 67.00 208 TYR A C 1
ATOM 1596 O O . TYR A 1 208 ? 1.247 9.725 -12.132 1.00 67.00 208 TYR A O 1
ATOM 1604 N N . GLN A 1 209 ? 0.030 8.198 -13.250 1.00 58.12 209 GLN A N 1
ATOM 1605 C CA . GLN A 1 209 ? -0.503 9.154 -14.196 1.00 58.12 209 GLN A CA 1
ATOM 1606 C C . GLN A 1 209 ? -1.581 10.002 -13.524 1.00 58.12 209 GLN A C 1
ATOM 1608 O O . GLN A 1 209 ? -2.500 9.499 -12.881 1.00 58.12 209 GLN A O 1
ATOM 1613 N N . TYR A 1 210 ? -1.450 11.320 -13.684 1.00 52.00 210 TYR A N 1
ATOM 1614 C CA . TYR A 1 210 ? -2.532 12.240 -13.379 1.00 52.00 210 TYR A CA 1
ATOM 1615 C C . TYR A 1 210 ? -3.672 11.943 -14.351 1.00 52.00 210 TYR A C 1
ATOM 1617 O O . TYR A 1 210 ? -3.556 12.237 -15.542 1.00 52.00 210 TYR A O 1
ATOM 1625 N N . ASP A 1 211 ? -4.740 11.336 -13.847 1.00 57.66 211 ASP A N 1
ATOM 1626 C CA . ASP A 1 211 ? -5.974 11.206 -14.599 1.00 57.66 211 ASP A CA 1
ATOM 1627 C C . ASP A 1 211 ? -6.744 12.536 -14.501 1.00 57.66 211 ASP A C 1
ATOM 1629 O O . ASP A 1 211 ? -7.069 12.955 -13.384 1.00 57.66 211 ASP A O 1
ATOM 1633 N N . PRO A 1 212 ? -7.012 13.238 -15.619 1.00 53.31 212 PRO A N 1
ATOM 1634 C CA . PRO A 1 212 ? -7.833 14.448 -15.607 1.00 53.31 212 PRO A CA 1
ATOM 1635 C C . PRO A 1 212 ? -9.253 14.203 -15.076 1.00 53.31 212 PRO A C 1
ATOM 1637 O O . PRO A 1 212 ? -9.848 15.139 -14.542 1.00 53.31 212 PRO A O 1
ATOM 1640 N N . ASP A 1 213 ? -9.759 12.968 -15.149 1.00 62.62 213 ASP A N 1
ATOM 1641 C CA . ASP A 1 213 ? -11.053 12.578 -14.577 1.00 62.62 213 ASP A CA 1
ATOM 1642 C C . ASP A 1 213 ? -10.963 12.324 -13.058 1.00 62.62 213 ASP A C 1
ATOM 1644 O O . ASP A 1 213 ? -11.972 12.115 -12.384 1.00 62.62 213 ASP A O 1
ATOM 1648 N N . GLY A 1 214 ? -9.752 12.367 -12.489 1.00 61.22 214 GLY A N 1
ATOM 1649 C CA . GLY A 1 214 ? -9.488 12.149 -11.067 1.00 61.22 214 GLY A CA 1
ATOM 1650 C C . GLY A 1 214 ? -9.661 10.697 -10.620 1.00 61.22 214 GLY A C 1
ATOM 1651 O O . GLY A 1 214 ? -9.594 10.418 -9.419 1.00 61.22 214 GLY A O 1
ATOM 1652 N N . GLU A 1 215 ? -9.885 9.769 -11.556 1.00 65.50 215 GLU A N 1
ATOM 1653 C CA . GLU A 1 215 ? -10.035 8.355 -11.243 1.00 65.50 215 GLU A CA 1
ATOM 1654 C C . GLU A 1 215 ? -8.714 7.756 -10.760 1.00 65.50 215 GLU A C 1
ATOM 1656 O O . GLU A 1 215 ? -7.690 7.755 -11.444 1.00 65.50 215 GLU A O 1
ATOM 1661 N N . LYS A 1 216 ? -8.763 7.191 -9.557 1.00 78.00 216 LYS A N 1
ATOM 1662 C CA . LYS A 1 216 ? -7.656 6.445 -8.969 1.00 78.00 216 LYS A CA 1
ATOM 1663 C C . LYS A 1 216 ? -7.516 5.126 -9.724 1.00 78.00 216 LYS A C 1
ATOM 1665 O O . LYS A 1 216 ? -8.500 4.410 -9.928 1.00 78.00 216 LYS A O 1
ATOM 1670 N N . LYS A 1 217 ? -6.296 4.797 -10.140 1.00 86.44 217 LYS A N 1
ATOM 1671 C CA . LYS A 1 217 ? -5.992 3.552 -10.850 1.00 86.44 217 LYS A CA 1
ATOM 1672 C C . LYS A 1 217 ? -5.022 2.730 -10.022 1.00 86.44 217 LYS A C 1
ATOM 1674 O O . LYS A 1 217 ? -3.949 3.205 -9.660 1.00 86.44 217 LYS A O 1
ATOM 1679 N N . PHE A 1 218 ? -5.416 1.498 -9.741 1.00 92.00 218 PHE A N 1
ATOM 1680 C CA . PHE A 1 218 ? -4.591 0.500 -9.075 1.00 92.00 218 PHE A CA 1
ATOM 1681 C C . PHE A 1 218 ? -4.528 -0.725 -9.974 1.00 92.00 218 PHE A C 1
ATOM 1683 O O . PHE A 1 218 ? -5.536 -1.067 -10.594 1.00 92.00 218 PHE A O 1
ATOM 1690 N N . TYR A 1 219 ? -3.372 -1.372 -10.050 1.00 92.06 219 TYR A N 1
ATOM 1691 C CA . TYR A 1 219 ? -3.191 -2.585 -10.838 1.00 92.06 219 TYR A CA 1
ATOM 1692 C C . TYR A 1 219 ? -2.762 -3.729 -9.935 1.00 92.06 219 TYR A C 1
ATOM 1694 O O . TYR A 1 219 ? -1.797 -3.598 -9.187 1.00 92.06 219 TYR A O 1
ATOM 1702 N N . PHE A 1 220 ? -3.488 -4.835 -10.024 1.00 95.12 220 PHE A N 1
ATOM 1703 C CA . PHE A 1 220 ? -3.186 -6.100 -9.377 1.00 95.12 220 PHE A CA 1
ATOM 1704 C C . PHE A 1 220 ? -2.428 -7.002 -10.352 1.00 95.12 220 PHE A C 1
ATOM 1706 O O . PHE A 1 220 ? -2.761 -7.062 -11.540 1.00 95.12 220 PHE A O 1
ATOM 1713 N N . ARG A 1 221 ? -1.391 -7.680 -9.860 1.00 94.50 221 ARG A N 1
ATOM 1714 C CA . ARG A 1 221 ? -0.649 -8.691 -10.616 1.00 94.50 221 ARG A CA 1
ATOM 1715 C C . ARG A 1 221 ? -0.371 -9.889 -9.715 1.00 94.50 221 ARG A C 1
ATOM 1717 O O . ARG A 1 221 ? 0.348 -9.758 -8.719 1.00 94.50 221 ARG A O 1
ATOM 1724 N N . GLN A 1 222 ? -0.918 -11.037 -10.080 1.00 94.19 222 GLN A N 1
ATOM 1725 C CA . GLN A 1 222 ? -0.672 -12.317 -9.438 1.00 94.19 222 GLN A CA 1
ATOM 1726 C C . GLN A 1 222 ? 0.728 -12.848 -9.777 1.00 94.19 222 GLN A C 1
ATOM 1728 O O . GLN A 1 222 ? 1.364 -12.425 -10.745 1.00 94.19 222 GLN A O 1
ATOM 1733 N N . ASP A 1 223 ? 1.227 -13.757 -8.942 1.00 92.44 223 ASP A N 1
ATOM 1734 C CA . ASP A 1 223 ? 2.503 -14.455 -9.097 1.00 92.44 223 ASP A CA 1
ATOM 1735 C C . ASP A 1 223 ? 3.707 -13.514 -9.183 1.00 92.44 223 ASP A C 1
ATOM 1737 O O . ASP A 1 223 ? 4.730 -13.844 -9.790 1.00 92.44 223 ASP A O 1
ATOM 1741 N N . ARG A 1 224 ? 3.616 -12.346 -8.542 1.00 89.38 224 ARG A N 1
ATOM 1742 C CA . ARG A 1 224 ? 4.671 -11.329 -8.493 1.00 89.38 224 ARG A CA 1
ATOM 1743 C C . ARG A 1 224 ? 4.820 -10.748 -7.097 1.00 89.38 224 ARG A C 1
ATOM 1745 O O . ARG A 1 224 ? 3.824 -10.506 -6.433 1.00 89.38 224 ARG A O 1
ATOM 1752 N N . GLY A 1 225 ? 6.055 -10.490 -6.689 1.00 90.50 225 GLY A N 1
ATOM 1753 C CA . GLY A 1 225 ? 6.391 -9.717 -5.498 1.00 90.50 225 GLY A CA 1
ATOM 1754 C C . GLY A 1 225 ? 7.062 -8.396 -5.875 1.00 90.50 225 GLY A C 1
ATOM 1755 O O . GLY A 1 225 ? 6.794 -7.809 -6.930 1.00 90.50 225 GLY A O 1
ATOM 1756 N N . LEU A 1 226 ? 7.969 -7.926 -5.019 1.00 89.94 226 LEU A N 1
ATOM 1757 C CA . LEU A 1 226 ? 8.725 -6.684 -5.243 1.00 89.94 226 LEU A CA 1
ATOM 1758 C C . LEU A 1 226 ? 9.984 -6.860 -6.113 1.00 89.94 226 LEU A C 1
ATOM 1760 O O . LEU A 1 226 ? 10.758 -5.910 -6.236 1.00 89.94 226 LEU A O 1
ATOM 1764 N N . GLU A 1 227 ? 10.213 -8.021 -6.743 1.00 82.31 227 GLU A N 1
ATOM 1765 C CA . GLU A 1 227 ? 11.418 -8.288 -7.558 1.00 82.31 227 GLU A CA 1
ATOM 1766 C C . GLU A 1 227 ? 11.653 -7.272 -8.683 1.00 82.31 227 GLU A C 1
ATOM 1768 O O . GLU A 1 227 ? 12.771 -7.100 -9.161 1.00 82.31 227 GLU A O 1
ATOM 1773 N N . SER A 1 228 ? 10.594 -6.584 -9.095 1.00 74.50 228 SER A N 1
ATOM 1774 C CA . SER A 1 228 ? 10.594 -5.607 -10.169 1.00 74.50 228 SER A CA 1
ATOM 1775 C C . SER A 1 228 ? 10.421 -4.170 -9.687 1.00 74.50 228 SER A C 1
ATOM 1777 O O . SER A 1 228 ? 9.961 -3.322 -10.451 1.00 74.50 228 SER A O 1
ATOM 1779 N N . VAL A 1 229 ? 10.695 -3.892 -8.418 1.00 83.06 229 VAL A N 1
ATOM 1780 C CA . VAL A 1 229 ? 10.581 -2.553 -7.843 1.00 83.06 229 VAL A CA 1
ATOM 1781 C C . VAL A 1 229 ? 11.928 -2.191 -7.233 1.00 83.06 229 VAL A C 1
ATOM 1783 O O . VAL A 1 229 ? 12.429 -2.893 -6.362 1.00 83.06 229 VAL A O 1
ATOM 1786 N N . ASP A 1 230 ? 12.533 -1.089 -7.677 1.00 83.38 230 ASP A N 1
ATOM 1787 C CA . ASP A 1 230 ? 13.738 -0.551 -7.030 1.00 83.38 230 ASP A CA 1
ATOM 1788 C C . ASP A 1 230 ? 13.339 0.327 -5.835 1.00 83.38 230 ASP A C 1
ATOM 1790 O O . ASP A 1 230 ? 12.780 1.418 -6.007 1.00 83.38 230 ASP A O 1
ATOM 1794 N N . TYR A 1 231 ? 13.612 -0.155 -4.621 1.00 87.75 231 TYR A N 1
ATOM 1795 C CA . TYR A 1 231 ? 13.279 0.521 -3.368 1.00 87.75 231 TYR A CA 1
ATOM 1796 C C . TYR A 1 231 ? 14.363 0.345 -2.299 1.00 87.75 231 TYR A C 1
ATOM 1798 O O . TYR A 1 231 ? 15.233 -0.524 -2.364 1.00 87.75 231 TYR A O 1
ATOM 1806 N N . ILE A 1 232 ? 14.312 1.205 -1.283 1.00 87.62 232 ILE A N 1
ATOM 1807 C CA . ILE A 1 232 ? 15.186 1.129 -0.111 1.00 87.62 232 ILE A CA 1
ATOM 1808 C C . ILE A 1 232 ? 14.500 0.277 0.952 1.00 87.62 232 ILE A C 1
ATOM 1810 O O . ILE A 1 232 ? 13.414 0.631 1.410 1.00 87.62 232 ILE A O 1
ATOM 1814 N N . LYS A 1 233 ? 15.140 -0.820 1.363 1.00 88.69 233 LYS A N 1
ATOM 1815 C CA . LYS A 1 233 ? 14.605 -1.704 2.408 1.00 88.69 233 LYS A CA 1
ATOM 1816 C C . LYS A 1 233 ? 14.609 -1.015 3.769 1.00 88.69 233 LYS A C 1
ATOM 1818 O O . LYS A 1 233 ? 15.529 -0.254 4.084 1.00 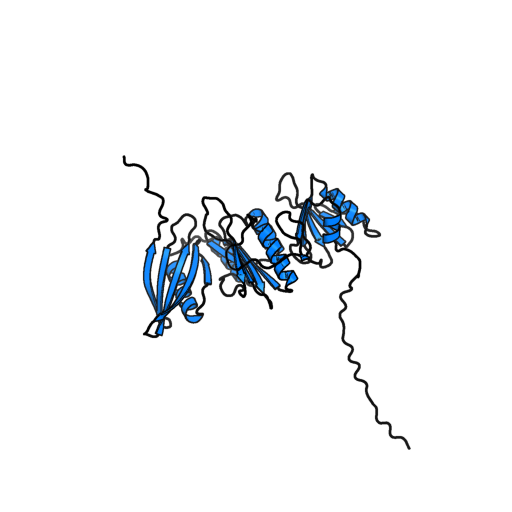88.69 233 LYS A O 1
ATOM 1823 N N . SER A 1 234 ? 13.640 -1.352 4.616 1.00 81.50 234 SER A N 1
ATOM 1824 C CA . SER A 1 234 ? 13.480 -0.762 5.959 1.00 81.50 234 SER A CA 1
ATOM 1825 C C . SER A 1 234 ? 14.725 -0.925 6.860 1.00 81.50 234 SER A C 1
ATOM 1827 O O . SER A 1 234 ? 15.017 -0.077 7.709 1.00 81.50 234 SER A O 1
ATOM 1829 N N . GLY A 1 235 ? 15.516 -1.982 6.639 1.00 79.88 235 GLY A N 1
ATOM 1830 C CA . GLY A 1 235 ? 16.783 -2.242 7.334 1.00 79.88 235 GLY A CA 1
ATOM 1831 C C . GLY A 1 235 ? 17.966 -1.360 6.903 1.00 79.88 235 GLY A C 1
ATOM 1832 O O . GLY A 1 235 ? 18.950 -1.258 7.637 1.00 79.88 235 GLY A O 1
ATOM 1833 N N . GLU A 1 236 ? 17.894 -0.665 5.763 1.00 84.88 236 GLU A N 1
ATOM 1834 C CA . GLU A 1 236 ? 18.988 0.151 5.207 1.00 84.88 236 GLU A CA 1
ATOM 1835 C C . GLU A 1 236 ? 19.044 1.567 5.818 1.00 84.88 236 GLU A C 1
ATOM 1837 O O . GLU A 1 236 ? 19.190 2.576 5.119 1.00 84.88 236 GLU A O 1
ATOM 1842 N N . ARG A 1 237 ? 18.953 1.665 7.152 1.00 76.44 237 ARG A N 1
ATOM 1843 C CA . ARG A 1 237 ? 18.855 2.943 7.890 1.00 76.44 237 ARG A CA 1
ATOM 1844 C C . ARG A 1 237 ? 19.979 3.925 7.571 1.00 76.44 237 ARG A C 1
ATOM 1846 O O . ARG A 1 237 ? 19.744 5.128 7.499 1.00 76.44 237 ARG A O 1
ATOM 1853 N N . GLU A 1 238 ? 21.199 3.437 7.356 1.00 75.88 238 GLU A N 1
ATOM 1854 C CA . GLU A 1 238 ? 22.331 4.304 7.022 1.00 75.88 238 GLU A CA 1
ATOM 1855 C C . GLU A 1 238 ? 22.176 4.949 5.636 1.00 75.88 238 GLU A C 1
ATOM 1857 O O . GLU A 1 238 ? 22.495 6.127 5.465 1.00 75.88 238 GLU A O 1
ATOM 1862 N N . LYS A 1 239 ? 21.643 4.214 4.655 1.00 77.06 239 LYS A N 1
ATOM 1863 C CA . LYS A 1 239 ? 21.366 4.724 3.305 1.00 77.06 239 LYS A CA 1
ATOM 1864 C C . LYS A 1 239 ? 20.265 5.783 3.345 1.00 77.06 239 LYS A C 1
ATOM 1866 O O . LYS A 1 239 ? 20.438 6.842 2.745 1.00 77.06 239 LYS A O 1
ATOM 1871 N N . LEU A 1 240 ? 19.204 5.549 4.123 1.00 76.00 240 LEU A N 1
ATOM 1872 C CA . LEU A 1 240 ? 18.158 6.546 4.390 1.00 76.00 240 LEU A CA 1
ATOM 1873 C C . LEU A 1 240 ? 18.745 7.807 5.041 1.00 76.00 240 LEU A C 1
ATOM 1875 O O . LEU A 1 240 ? 18.589 8.903 4.510 1.00 76.00 240 LEU A O 1
ATOM 1879 N N . ALA A 1 241 ? 19.524 7.658 6.114 1.00 75.81 241 ALA A N 1
ATOM 1880 C CA . ALA A 1 241 ? 20.143 8.785 6.813 1.00 75.81 241 ALA A CA 1
ATOM 1881 C C . ALA A 1 241 ? 21.174 9.543 5.954 1.00 75.81 241 ALA A C 1
ATOM 1883 O O . ALA A 1 241 ? 21.402 10.739 6.152 1.00 75.81 241 ALA A O 1
ATOM 1884 N N . ARG A 1 242 ? 21.851 8.868 5.015 1.00 76.56 242 ARG A N 1
ATOM 1885 C CA . ARG A 1 242 ? 22.728 9.516 4.027 1.00 76.56 242 ARG A CA 1
ATOM 1886 C C . ARG A 1 242 ? 21.915 10.352 3.040 1.00 76.56 242 ARG A C 1
ATOM 1888 O O . ARG A 1 242 ? 22.288 11.499 2.827 1.00 76.56 242 ARG A O 1
ATOM 1895 N N . LEU A 1 243 ? 20.809 9.826 2.509 1.00 72.81 243 LEU A N 1
ATOM 1896 C CA . LEU A 1 243 ? 19.916 10.559 1.600 1.00 72.81 243 LEU A CA 1
ATOM 1897 C C . LEU A 1 243 ? 19.258 11.767 2.276 1.00 72.81 243 LEU A C 1
ATOM 1899 O O . LEU A 1 243 ? 19.185 12.845 1.689 1.00 72.81 243 LEU A O 1
ATOM 1903 N N . GLU A 1 244 ? 18.825 11.620 3.528 1.00 74.25 2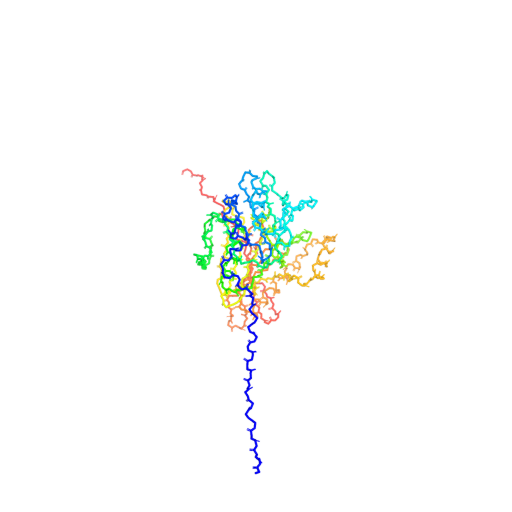44 GLU A N 1
ATOM 1904 C CA . GLU A 1 244 ? 18.262 12.725 4.313 1.00 74.25 244 GLU A CA 1
ATOM 1905 C C . GLU A 1 244 ? 19.290 13.840 4.529 1.00 74.25 244 GLU A C 1
ATOM 1907 O O . GLU A 1 244 ? 18.969 15.020 4.360 1.00 74.25 244 GLU A O 1
ATOM 1912 N N . ARG A 1 245 ? 20.545 13.479 4.833 1.00 73.50 245 ARG A N 1
ATOM 1913 C CA . ARG A 1 245 ? 21.650 14.437 4.984 1.00 73.50 245 ARG A CA 1
ATOM 1914 C C . ARG A 1 245 ? 22.044 15.090 3.662 1.00 73.50 245 ARG A C 1
ATOM 1916 O O . ARG A 1 245 ? 22.180 16.309 3.634 1.00 73.50 245 ARG A O 1
ATOM 1923 N N . SER A 1 246 ? 22.182 14.316 2.585 1.00 61.03 246 SER A N 1
ATOM 1924 C CA . SER A 1 246 ? 22.555 14.839 1.265 1.00 61.03 246 SER A CA 1
ATOM 1925 C C . SER A 1 246 ? 21.468 15.722 0.663 1.00 61.03 246 SER A C 1
ATOM 1927 O O . SER A 1 246 ? 21.778 16.599 -0.126 1.00 61.03 246 SER A O 1
ATOM 1929 N N . SER A 1 247 ? 20.199 15.545 1.051 1.00 57.81 247 SER A N 1
ATOM 1930 C CA . SER A 1 247 ? 19.100 16.398 0.578 1.00 57.81 247 SER A CA 1
ATOM 1931 C C . SER A 1 247 ? 19.207 17.868 1.007 1.00 57.81 247 SER A C 1
ATOM 1933 O O . SER A 1 247 ? 18.493 18.712 0.468 1.00 57.81 247 SER A O 1
ATOM 1935 N N . LYS A 1 248 ? 20.091 18.174 1.969 1.00 56.56 248 LYS A N 1
ATOM 1936 C CA . LYS A 1 248 ? 20.392 19.541 2.416 1.00 56.56 248 LYS A CA 1
ATOM 1937 C C . LYS A 1 248 ? 21.421 20.252 1.532 1.00 56.56 248 LYS A C 1
ATOM 1939 O O . LYS A 1 248 ? 21.595 21.458 1.681 1.00 56.56 248 LYS A O 1
ATOM 1944 N N . GLU A 1 249 ? 22.073 19.534 0.623 1.00 53.50 249 GLU A N 1
ATOM 1945 C CA . GLU A 1 249 ? 22.990 20.087 -0.369 1.00 53.50 249 GLU A CA 1
ATOM 1946 C C . GLU A 1 249 ? 22.305 20.000 -1.741 1.00 53.50 249 GLU A C 1
ATOM 1948 O O . GLU A 1 249 ? 21.811 18.943 -2.126 1.00 53.50 249 GLU A O 1
ATOM 1953 N N . ASP A 1 250 ? 22.191 21.129 -2.448 1.00 54.69 250 ASP A N 1
ATOM 1954 C CA . ASP A 1 250 ? 21.477 21.244 -3.729 1.00 54.69 250 ASP A CA 1
ATOM 1955 C C . ASP A 1 250 ? 22.466 21.104 -4.897 1.00 54.69 250 ASP A C 1
ATOM 1957 O O . ASP A 1 250 ? 23.084 22.092 -5.298 1.00 54.69 250 ASP A O 1
ATOM 1961 N N . PRO A 1 251 ? 22.620 19.913 -5.498 1.00 52.06 251 PRO A N 1
ATOM 1962 C CA . PRO A 1 251 ? 22.957 19.828 -6.897 1.00 52.06 251 PRO A CA 1
ATOM 1963 C C . PRO A 1 251 ? 21.667 19.530 -7.663 1.00 52.06 251 PRO A C 1
ATOM 1965 O O . PRO A 1 251 ? 21.032 18.486 -7.484 1.00 52.06 251 PRO A O 1
ATOM 1968 N N . SER A 1 252 ? 21.294 20.445 -8.561 1.00 53.72 252 SER A N 1
ATOM 1969 C CA . SER A 1 252 ? 20.450 20.109 -9.712 1.00 53.72 252 SER A CA 1
ATOM 1970 C C . SER A 1 252 ? 20.891 18.747 -10.263 1.00 53.72 252 SER A C 1
ATOM 1972 O O . SER A 1 252 ? 22.102 18.556 -10.415 1.00 53.72 252 SER A O 1
ATOM 1974 N N . PRO A 1 253 ? 19.975 17.798 -10.544 1.00 55.75 253 PRO A N 1
ATOM 1975 C CA . PRO A 1 253 ? 20.377 16.517 -11.096 1.00 55.75 253 PRO A CA 1
ATOM 1976 C C . PRO A 1 253 ? 21.108 16.777 -12.409 1.00 55.75 253 PRO A C 1
ATOM 1978 O O . PRO A 1 253 ? 20.549 17.332 -13.352 1.00 55.75 253 PRO A O 1
ATOM 1981 N N . ASP A 1 254 ? 22.393 16.453 -12.417 1.00 60.56 254 ASP A N 1
ATOM 1982 C CA . ASP A 1 254 ? 23.215 16.497 -13.612 1.00 60.56 254 ASP A CA 1
ATOM 1983 C C . ASP A 1 254 ? 22.577 15.540 -14.642 1.00 60.56 254 ASP A C 1
ATOM 1985 O O . ASP A 1 254 ? 22.352 14.374 -14.304 1.00 60.56 254 ASP A O 1
ATOM 1989 N N . PRO A 1 255 ? 22.264 15.988 -15.874 1.00 62.88 255 PRO A N 1
ATOM 1990 C CA . PRO A 1 255 ? 21.729 15.132 -16.939 1.00 62.88 255 PRO A CA 1
ATOM 1991 C C . PRO A 1 255 ? 22.549 13.851 -17.171 1.00 62.88 255 PRO A C 1
ATOM 1993 O O . PRO A 1 255 ? 22.017 12.821 -17.598 1.00 62.88 255 PRO A O 1
ATOM 1996 N N . SER A 1 256 ? 23.843 13.872 -16.830 1.00 74.38 256 SER A N 1
ATOM 1997 C CA . SER A 1 256 ? 24.708 12.692 -16.867 1.00 74.38 256 SER A CA 1
ATOM 1998 C C . SER A 1 256 ? 24.309 11.616 -15.848 1.00 74.38 256 SER A C 1
ATOM 2000 O O . SER A 1 256 ? 24.576 10.436 -16.062 1.00 74.38 256 SER A O 1
ATOM 2002 N N . VAL A 1 257 ? 23.698 11.987 -14.721 1.00 75.50 257 VAL A N 1
ATOM 2003 C CA . V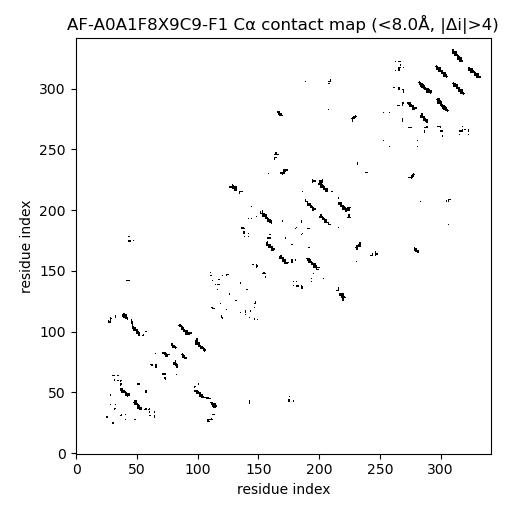AL A 1 257 ? 23.235 11.058 -13.675 1.00 75.50 257 VAL A CA 1
ATOM 2004 C C . VAL A 1 257 ? 21.973 10.334 -14.128 1.00 75.50 257 VAL A C 1
ATOM 2006 O O . VAL A 1 257 ? 21.847 9.133 -13.909 1.00 75.50 257 VAL A O 1
ATOM 2009 N N . GLU A 1 258 ? 21.062 11.046 -14.786 1.00 80.06 258 GLU A N 1
ATOM 2010 C CA . GLU A 1 258 ? 19.837 10.471 -15.340 1.00 80.06 258 GLU A CA 1
ATOM 2011 C C . GLU A 1 258 ? 20.137 9.495 -16.479 1.00 80.06 258 GLU A C 1
ATOM 2013 O O . GLU A 1 258 ? 19.672 8.357 -16.452 1.00 80.06 258 GLU A O 1
ATOM 2018 N N . THR A 1 259 ? 21.006 9.899 -17.408 1.00 84.19 259 THR A N 1
ATOM 2019 C CA . THR A 1 259 ? 21.460 9.037 -18.509 1.00 84.19 259 THR A CA 1
ATOM 2020 C C . THR A 1 259 ? 22.107 7.760 -17.974 1.00 84.19 259 THR A C 1
ATOM 2022 O O . THR A 1 259 ? 21.694 6.664 -18.340 1.00 84.19 259 THR A O 1
ATOM 2025 N N . ARG A 1 260 ? 23.041 7.881 -17.016 1.00 84.25 260 ARG A N 1
ATOM 2026 C CA . ARG A 1 260 ? 23.685 6.721 -16.373 1.00 84.25 260 ARG A CA 1
ATOM 2027 C C . ARG A 1 260 ? 22.693 5.806 -15.661 1.00 84.25 260 ARG A C 1
ATOM 2029 O O . ARG A 1 260 ? 22.888 4.596 -15.633 1.00 84.25 260 ARG A O 1
ATOM 2036 N N . MET A 1 261 ? 21.643 6.365 -15.063 1.00 84.94 261 MET A N 1
ATOM 2037 C CA . MET A 1 261 ? 20.606 5.572 -14.408 1.00 84.94 261 MET A CA 1
ATOM 2038 C C . MET A 1 261 ? 19.779 4.772 -15.419 1.00 84.94 261 MET A C 1
ATOM 2040 O O . MET A 1 261 ? 19.503 3.603 -15.160 1.00 84.94 261 MET A O 1
ATOM 2044 N N . MET A 1 262 ? 19.396 5.375 -16.548 1.00 89.31 262 MET A N 1
ATOM 2045 C CA . MET A 1 262 ? 18.670 4.672 -17.612 1.00 89.31 262 MET A CA 1
ATOM 2046 C C . MET A 1 262 ? 19.548 3.617 -18.291 1.00 89.31 262 MET A C 1
ATOM 2048 O O . MET A 1 262 ? 19.082 2.512 -18.543 1.00 89.31 262 MET A O 1
ATOM 2052 N N . GLU A 1 263 ? 20.831 3.905 -18.514 1.00 89.75 263 GLU A N 1
ATOM 2053 C CA . GLU A 1 263 ? 21.782 2.917 -19.036 1.00 89.75 263 GLU A CA 1
ATOM 2054 C C . GLU A 1 263 ? 21.946 1.727 -18.083 1.00 89.75 263 GLU A C 1
ATOM 2056 O O . GLU A 1 263 ? 21.861 0.583 -18.523 1.00 89.75 263 GLU A O 1
ATOM 2061 N N . ALA A 1 264 ? 22.111 1.977 -16.779 1.00 87.00 264 ALA A N 1
ATOM 2062 C CA . ALA A 1 264 ? 22.168 0.914 -15.774 1.00 87.00 264 ALA A CA 1
ATOM 2063 C C . ALA A 1 264 ? 20.876 0.083 -15.761 1.00 87.00 264 ALA A C 1
ATOM 2065 O O . ALA A 1 264 ? 20.926 -1.141 -15.777 1.00 87.00 264 ALA A O 1
ATOM 2066 N N . MET A 1 265 ? 19.719 0.746 -15.829 1.00 89.00 265 MET A N 1
ATOM 2067 C CA . MET A 1 265 ? 18.423 0.076 -15.921 1.00 89.00 265 MET A CA 1
ATOM 2068 C C . MET A 1 265 ? 18.303 -0.787 -17.187 1.00 89.00 265 MET A C 1
ATOM 2070 O O . MET A 1 265 ? 17.761 -1.887 -17.128 1.00 89.00 265 MET A O 1
ATOM 2074 N N . ALA A 1 266 ? 18.826 -0.331 -18.328 1.00 90.44 266 ALA A N 1
ATOM 2075 C CA . ALA A 1 266 ? 18.844 -1.115 -19.560 1.00 90.44 266 ALA A CA 1
ATOM 2076 C C . ALA A 1 266 ? 19.706 -2.381 -19.426 1.00 90.44 266 ALA A C 1
ATOM 2078 O O . ALA A 1 266 ? 19.312 -3.432 -19.939 1.00 90.44 266 ALA A O 1
ATOM 2079 N N . VAL A 1 267 ? 20.846 -2.297 -18.727 1.00 86.75 267 VAL A N 1
ATOM 2080 C CA . VAL A 1 267 ? 21.687 -3.464 -18.402 1.00 86.75 267 VAL A CA 1
ATOM 2081 C C . VAL A 1 267 ? 20.922 -4.439 -17.518 1.00 86.75 267 VAL A C 1
ATOM 2083 O O . VAL A 1 267 ? 20.788 -5.600 -17.899 1.00 86.75 267 VAL A O 1
ATOM 2086 N N . ASP A 1 268 ? 20.340 -3.964 -16.418 1.00 83.69 268 ASP A N 1
ATOM 2087 C CA . ASP A 1 268 ? 19.557 -4.798 -15.503 1.00 83.69 268 ASP A CA 1
ATOM 2088 C C . ASP A 1 268 ? 18.429 -5.531 -16.257 1.00 83.69 268 ASP A C 1
ATOM 2090 O O . ASP A 1 268 ? 18.288 -6.745 -16.136 1.00 83.69 268 ASP A O 1
ATOM 2094 N N . LEU A 1 269 ? 17.679 -4.836 -17.125 1.00 86.44 269 LEU A N 1
ATOM 2095 C CA . LEU A 1 269 ? 16.631 -5.442 -17.963 1.00 86.44 269 LEU A CA 1
ATOM 2096 C C . LEU A 1 269 ? 17.182 -6.547 -18.877 1.00 86.44 269 LEU A C 1
ATOM 2098 O O . LEU A 1 269 ? 16.519 -7.560 -19.099 1.00 86.44 269 LEU A O 1
ATOM 2102 N N . SER A 1 270 ? 18.387 -6.360 -19.423 1.00 88.19 270 SER A N 1
ATOM 2103 C CA . SER A 1 270 ? 19.023 -7.338 -20.310 1.00 88.19 270 SER A CA 1
ATOM 2104 C C . SER A 1 270 ? 19.472 -8.608 -19.587 1.00 88.19 270 SER A C 1
ATOM 2106 O O . SER A 1 270 ? 19.364 -9.703 -20.146 1.00 88.19 270 SER A O 1
ATOM 2108 N N . GLU A 1 271 ? 19.956 -8.467 -18.352 1.00 83.75 271 GLU A N 1
ATOM 2109 C CA . GLU A 1 271 ? 20.445 -9.574 -17.531 1.00 83.75 271 GLU A CA 1
ATOM 2110 C C . GLU A 1 271 ? 19.283 -10.353 -16.918 1.00 83.75 271 GLU A C 1
ATOM 2112 O O . GLU A 1 271 ? 19.253 -11.585 -16.964 1.00 83.75 271 GLU A O 1
ATOM 2117 N N . LEU A 1 272 ? 18.308 -9.620 -16.387 1.00 79.25 272 LEU A N 1
ATOM 2118 C CA . LEU A 1 272 ? 17.178 -10.158 -15.645 1.00 79.25 272 LEU A CA 1
ATOM 2119 C C . LEU A 1 272 ? 16.057 -10.677 -16.554 1.00 79.25 272 LEU A C 1
ATOM 2121 O O . LEU A 1 272 ? 15.332 -11.592 -16.166 1.00 79.25 272 LEU A O 1
ATOM 2125 N N . LYS A 1 273 ? 15.934 -10.133 -17.774 1.00 82.56 273 LYS A N 1
ATOM 2126 C CA . LYS A 1 273 ? 14.923 -10.508 -18.781 1.00 82.56 273 LYS A CA 1
ATOM 2127 C C . LYS A 1 273 ? 13.477 -10.425 -18.276 1.00 82.56 273 LYS A C 1
ATOM 2129 O O . LYS A 1 273 ? 12.627 -11.209 -18.695 1.00 82.56 273 LYS A O 1
ATOM 2134 N N . PHE A 1 274 ? 13.194 -9.476 -17.388 1.00 78.56 274 PHE A N 1
ATOM 2135 C CA . PHE A 1 274 ? 11.842 -9.169 -16.929 1.00 78.56 274 PHE A CA 1
ATOM 2136 C C . PHE A 1 274 ? 11.631 -7.663 -16.805 1.00 78.56 274 PHE A C 1
ATOM 2138 O O . PHE A 1 274 ? 12.581 -6.900 -16.646 1.00 78.56 274 PHE A O 1
ATOM 2145 N N . ASP A 1 275 ? 10.367 -7.252 -16.845 1.00 80.81 275 ASP A N 1
ATOM 2146 C CA . ASP A 1 275 ? 9.961 -5.851 -16.782 1.00 80.81 275 ASP A CA 1
ATOM 2147 C C . ASP A 1 275 ? 9.967 -5.326 -15.344 1.00 80.81 275 ASP A C 1
ATOM 2149 O O . ASP A 1 275 ? 9.404 -5.963 -14.442 1.00 80.81 275 ASP A O 1
ATOM 2153 N N . PHE A 1 276 ? 10.533 -4.137 -15.125 1.00 77.94 276 PHE A N 1
ATOM 2154 C CA . PHE A 1 276 ? 10.594 -3.542 -13.792 1.00 77.94 276 PHE A CA 1
ATOM 2155 C C . PHE A 1 276 ? 10.486 -2.025 -13.751 1.00 77.94 276 PHE A C 1
ATOM 2157 O O . PHE A 1 276 ? 10.706 -1.323 -14.733 1.00 77.94 276 PHE A O 1
ATOM 2164 N N . ILE A 1 277 ? 10.124 -1.520 -12.575 1.00 81.50 277 ILE A N 1
ATOM 2165 C CA . ILE A 1 277 ? 9.862 -0.114 -12.308 1.00 81.50 277 ILE A CA 1
ATOM 2166 C C . ILE A 1 277 ? 10.949 0.434 -11.394 1.00 81.50 277 ILE A C 1
ATOM 2168 O O . ILE A 1 277 ? 11.239 -0.103 -10.322 1.00 81.50 277 ILE A O 1
ATOM 2172 N N . LYS A 1 278 ? 11.507 1.570 -11.797 1.00 81.12 278 LYS A N 1
ATOM 2173 C CA . LYS A 1 278 ? 12.425 2.362 -10.987 1.00 81.12 278 LYS A CA 1
ATOM 2174 C C . LYS A 1 278 ? 11.850 3.749 -10.776 1.00 81.12 278 LYS A C 1
ATOM 2176 O O . LYS A 1 278 ? 11.222 4.326 -11.660 1.00 81.12 278 LYS A O 1
ATOM 2181 N N . THR A 1 279 ? 12.077 4.312 -9.597 1.00 70.69 279 THR A N 1
ATOM 2182 C CA . THR A 1 279 ? 11.745 5.713 -9.325 1.00 70.69 279 THR A CA 1
ATOM 2183 C C . THR A 1 279 ? 13.002 6.475 -8.957 1.00 70.69 279 THR A C 1
ATOM 2185 O O . THR A 1 279 ? 13.846 6.030 -8.170 1.00 70.69 279 THR A O 1
ATOM 2188 N N . GLY A 1 280 ? 13.165 7.646 -9.553 1.00 67.88 280 GLY A N 1
ATOM 2189 C CA . GLY A 1 280 ? 14.333 8.469 -9.307 1.00 67.88 280 GLY A CA 1
ATOM 2190 C C . GLY A 1 280 ? 14.238 9.816 -9.981 1.00 67.88 280 GLY A C 1
ATOM 2191 O O . GLY A 1 280 ? 13.566 9.968 -10.992 1.00 67.88 280 GLY A O 1
ATOM 2192 N N . LEU A 1 281 ? 14.910 10.813 -9.403 1.00 68.75 281 LEU A N 1
ATOM 2193 C CA . LEU A 1 281 ? 15.006 12.152 -9.999 1.00 68.75 281 LEU A CA 1
ATOM 2194 C C . LEU A 1 281 ? 13.634 12.805 -10.282 1.00 68.75 281 LEU A C 1
ATOM 2196 O O . LEU A 1 281 ? 13.520 13.661 -11.148 1.00 68.75 281 LEU A O 1
ATOM 2200 N N . GLY A 1 282 ? 12.588 12.407 -9.544 1.00 65.56 282 GLY A N 1
ATOM 2201 C CA . GLY A 1 282 ? 11.224 12.915 -9.736 1.00 65.56 282 GLY A CA 1
ATOM 2202 C C . GLY A 1 282 ? 10.454 12.290 -10.907 1.00 65.56 282 GLY A C 1
ATOM 2203 O O . GLY A 1 282 ? 9.406 12.819 -11.272 1.00 65.56 282 GLY A O 1
ATOM 2204 N N . ALA A 1 283 ? 10.941 11.182 -11.476 1.00 76.25 283 ALA A N 1
ATOM 2205 C CA . ALA A 1 283 ? 10.293 10.439 -12.553 1.00 76.25 283 ALA A CA 1
ATOM 2206 C C . ALA A 1 283 ? 10.105 8.950 -12.199 1.00 76.25 283 ALA A C 1
ATOM 2208 O O . ALA A 1 283 ? 10.865 8.384 -11.400 1.00 76.25 283 ALA A O 1
ATOM 2209 N N . LYS A 1 284 ? 9.106 8.322 -12.825 1.00 79.25 284 LYS A N 1
ATOM 2210 C CA . LYS A 1 284 ? 8.964 6.865 -12.940 1.00 79.25 284 LYS A CA 1
ATOM 2211 C C . LYS A 1 284 ? 9.657 6.413 -14.218 1.00 79.25 284 LYS A C 1
ATOM 2213 O O . LYS A 1 284 ? 9.503 7.066 -15.246 1.00 79.25 284 LYS A O 1
ATOM 2218 N N . TYR A 1 285 ? 10.358 5.294 -14.145 1.00 85.94 285 TYR A N 1
ATOM 2219 C CA . TYR A 1 285 ? 10.922 4.600 -15.291 1.00 85.94 285 TYR A CA 1
ATOM 2220 C C . TYR A 1 285 ? 10.324 3.200 -15.320 1.00 85.94 285 TYR A C 1
ATOM 2222 O O . TYR A 1 285 ? 10.504 2.440 -14.368 1.00 85.94 285 TYR A O 1
ATOM 2230 N N . GLU A 1 286 ? 9.591 2.879 -16.377 1.00 87.69 286 GLU A N 1
ATOM 2231 C CA . GLU A 1 286 ? 9.080 1.537 -16.652 1.00 87.69 286 GLU A CA 1
ATOM 2232 C C . GLU A 1 286 ? 9.987 0.880 -17.680 1.00 87.69 286 GLU A C 1
ATOM 2234 O O . GLU A 1 286 ? 10.069 1.320 -18.825 1.00 87.69 286 GLU A O 1
ATOM 2239 N N . GLY A 1 287 ? 10.704 -0.144 -17.250 1.00 90.75 287 GLY A N 1
ATOM 2240 C CA . GLY A 1 287 ? 11.592 -0.926 -18.080 1.00 90.75 287 GLY A CA 1
ATOM 2241 C C . GLY A 1 287 ? 10.886 -2.147 -18.627 1.00 90.75 287 GLY A C 1
ATOM 2242 O O . GLY A 1 287 ? 10.265 -2.888 -17.868 1.00 90.75 287 GLY A O 1
ATOM 2243 N N . HIS A 1 288 ? 11.046 -2.375 -19.922 1.00 91.94 288 HIS A N 1
ATOM 2244 C CA . HIS A 1 288 ? 10.558 -3.544 -20.626 1.00 91.94 288 HIS A CA 1
ATOM 2245 C C . HIS A 1 288 ? 11.717 -4.267 -21.306 1.00 91.94 288 HIS A C 1
ATOM 2247 O O . HIS A 1 288 ? 12.503 -3.647 -22.036 1.00 91.94 288 HIS A O 1
ATOM 2253 N N . TYR A 1 289 ? 11.822 -5.576 -21.091 1.00 90.69 289 TYR A N 1
ATOM 2254 C CA . TYR A 1 289 ? 12.698 -6.421 -21.899 1.00 90.69 289 TYR A CA 1
ATOM 2255 C C . TYR A 1 289 ? 11.934 -6.857 -23.150 1.00 90.69 289 TYR A C 1
ATOM 2257 O O . TYR A 1 289 ? 10.910 -7.528 -23.061 1.00 90.69 289 TYR A O 1
ATOM 2265 N N . ASN A 1 290 ? 12.430 -6.485 -24.331 1.00 91.38 290 ASN A N 1
ATOM 2266 C CA . ASN A 1 290 ? 11.734 -6.790 -25.578 1.00 91.38 290 ASN A CA 1
ATOM 2267 C C . ASN A 1 290 ? 12.141 -8.164 -26.110 1.00 91.38 290 ASN A C 1
ATOM 2269 O O . ASN A 1 290 ? 11.317 -9.062 -26.260 1.00 91.38 290 ASN A O 1
ATOM 2273 N N . ASN A 1 291 ? 13.420 -8.309 -26.455 1.00 91.44 291 ASN A N 1
ATOM 2274 C CA . ASN A 1 291 ? 13.988 -9.517 -27.042 1.00 91.44 291 ASN A CA 1
ATOM 2275 C C . ASN A 1 291 ? 15.521 -9.444 -27.089 1.00 91.44 291 ASN A C 1
ATOM 2277 O O . ASN A 1 291 ? 16.138 -8.446 -26.716 1.00 91.44 291 ASN A O 1
ATOM 2281 N N . THR A 1 292 ? 16.139 -10.510 -27.592 1.00 92.81 292 THR A N 1
ATOM 2282 C CA . THR A 1 292 ? 17.536 -10.523 -28.030 1.00 92.81 292 THR A CA 1
ATOM 2283 C C . THR A 1 292 ? 17.570 -10.475 -29.558 1.00 92.81 292 THR A C 1
ATOM 2285 O O . THR A 1 292 ? 16.803 -11.179 -30.211 1.00 92.81 292 THR A O 1
ATOM 2288 N N . ASP A 1 293 ? 18.421 -9.621 -30.124 1.00 90.69 293 ASP A N 1
ATOM 2289 C CA . ASP A 1 293 ? 18.627 -9.517 -31.567 1.00 90.69 293 ASP A CA 1
ATOM 2290 C C . ASP A 1 293 ? 19.523 -10.639 -32.116 1.00 90.69 293 ASP A C 1
ATOM 2292 O O . ASP A 1 293 ? 20.131 -11.405 -31.368 1.00 90.69 293 ASP A O 1
ATOM 2296 N N . ASP A 1 294 ? 19.631 -10.718 -33.444 1.00 86.88 294 ASP A N 1
ATOM 2297 C CA . ASP A 1 294 ? 20.397 -11.767 -34.133 1.00 86.88 294 ASP A CA 1
ATOM 2298 C C . ASP A 1 294 ? 21.896 -11.771 -33.780 1.00 86.88 294 ASP A C 1
ATOM 2300 O O . ASP A 1 294 ? 22.580 -12.774 -33.978 1.00 86.88 294 ASP A O 1
ATOM 2304 N N . ALA A 1 295 ? 22.423 -10.663 -33.249 1.00 89.12 295 ALA A N 1
ATOM 2305 C CA . ALA A 1 295 ? 23.809 -10.549 -32.800 1.00 89.12 295 ALA A CA 1
ATOM 2306 C C . ALA A 1 295 ? 23.991 -10.937 -31.320 1.00 89.12 295 ALA A C 1
ATOM 2308 O O . ALA A 1 295 ? 25.096 -10.818 -30.789 1.00 89.12 295 ALA A O 1
ATOM 2309 N N . GLY A 1 296 ? 22.928 -11.385 -30.647 1.00 90.38 296 GLY A N 1
ATOM 2310 C CA . GLY A 1 296 ? 22.953 -11.757 -29.237 1.00 90.38 296 GLY A CA 1
ATOM 2311 C C . GLY A 1 296 ? 22.835 -10.572 -28.274 1.00 90.38 296 GLY A C 1
ATOM 2312 O O . GLY A 1 296 ? 23.035 -10.759 -27.075 1.00 90.38 296 GLY A O 1
ATOM 2313 N N . CYS A 1 297 ? 22.506 -9.369 -28.754 1.00 94.88 297 CYS A N 1
ATOM 2314 C CA . CYS A 1 297 ? 22.328 -8.192 -27.904 1.00 94.88 297 CYS A CA 1
ATOM 2315 C C . CYS A 1 297 ? 20.870 -8.037 -27.470 1.00 94.88 297 CYS A C 1
ATOM 2317 O O . CYS A 1 297 ? 19.952 -8.223 -28.267 1.00 94.88 297 CYS A O 1
ATOM 2319 N N . ALA A 1 298 ? 20.633 -7.656 -26.220 1.00 94.19 298 ALA A N 1
ATOM 2320 C CA . ALA A 1 298 ? 19.287 -7.382 -25.737 1.00 94.19 298 ALA A CA 1
ATOM 2321 C C . ALA A 1 298 ? 18.763 -6.045 -26.276 1.00 94.19 298 ALA A C 1
ATOM 2323 O O . ALA A 1 298 ? 19.515 -5.077 -26.414 1.00 94.19 298 ALA A O 1
ATOM 2324 N N . ARG A 1 299 ? 17.457 -5.984 -26.533 1.00 94.75 299 ARG A N 1
ATOM 2325 C CA . ARG A 1 299 ? 16.713 -4.747 -26.762 1.00 94.75 299 ARG A CA 1
ATOM 2326 C C . ARG A 1 299 ? 15.796 -4.496 -25.583 1.00 94.75 299 ARG A C 1
ATOM 2328 O O . ARG A 1 299 ? 15.024 -5.374 -25.197 1.00 94.75 299 ARG A O 1
ATOM 2335 N N . THR A 1 300 ? 15.855 -3.288 -25.050 1.00 94.19 300 THR A N 1
ATOM 2336 C CA . THR A 1 300 ? 15.057 -2.882 -23.895 1.00 94.19 300 THR A CA 1
ATOM 2337 C C . THR A 1 300 ? 14.401 -1.539 -24.171 1.00 94.19 300 THR A C 1
ATOM 2339 O O . THR A 1 300 ? 14.918 -0.725 -24.938 1.00 94.19 300 THR A O 1
ATOM 2342 N N . THR A 1 301 ? 13.233 -1.320 -23.582 1.00 94.81 301 THR A N 1
ATOM 2343 C CA . THR A 1 301 ? 12.502 -0.056 -23.672 1.00 94.81 301 THR A CA 1
ATOM 2344 C C . THR A 1 301 ? 12.341 0.499 -22.274 1.00 94.81 301 THR A C 1
ATOM 2346 O O . THR A 1 301 ? 11.897 -0.212 -21.382 1.00 94.81 301 THR A O 1
ATOM 2349 N N . ILE A 1 302 ? 12.679 1.764 -22.078 1.00 93.56 302 ILE A N 1
ATOM 2350 C CA . ILE A 1 302 ? 12.467 2.474 -20.823 1.00 93.56 302 ILE A CA 1
ATOM 2351 C C . ILE A 1 302 ? 11.498 3.612 -21.103 1.00 93.56 302 ILE A C 1
ATOM 2353 O O . ILE A 1 302 ? 11.806 4.518 -21.876 1.00 93.56 302 ILE A O 1
ATOM 2357 N N . LYS A 1 303 ? 10.320 3.569 -20.486 1.00 91.69 303 LYS A N 1
ATOM 2358 C CA . LYS A 1 303 ? 9.361 4.674 -20.514 1.00 91.69 303 LYS A CA 1
ATOM 2359 C C . LYS A 1 303 ? 9.568 5.541 -19.296 1.00 91.69 303 LYS A C 1
ATOM 2361 O O . LYS A 1 303 ? 9.481 5.061 -18.168 1.00 91.69 303 LYS A O 1
ATOM 2366 N N . GLN A 1 304 ? 9.801 6.818 -19.516 1.00 88.06 304 GLN A N 1
ATOM 2367 C CA . GLN A 1 304 ? 9.883 7.811 -18.474 1.00 88.06 304 GLN A CA 1
ATOM 2368 C C . GLN A 1 304 ? 8.563 8.567 -18.361 1.00 88.06 304 GLN A C 1
ATOM 2370 O O . GLN A 1 304 ? 8.082 9.172 -19.315 1.00 88.06 304 GLN A O 1
ATOM 2375 N N . THR A 1 305 ? 8.012 8.593 -17.153 1.00 81.12 305 THR A N 1
ATOM 2376 C CA . THR A 1 305 ? 6.843 9.407 -16.818 1.00 81.12 305 THR A CA 1
ATOM 2377 C C . THR A 1 305 ? 7.214 10.403 -15.726 1.00 81.12 305 THR A C 1
ATOM 2379 O O . THR A 1 305 ? 7.582 10.009 -14.613 1.00 81.12 305 THR A O 1
ATOM 2382 N N . ARG A 1 306 ? 7.097 11.705 -16.016 1.00 79.38 306 ARG A N 1
ATOM 2383 C CA . ARG A 1 306 ? 7.148 12.770 -15.003 1.00 79.38 306 ARG A CA 1
ATOM 2384 C C . ARG A 1 306 ? 5.761 13.379 -14.842 1.00 79.38 306 ARG A C 1
ATOM 2386 O O . ARG A 1 306 ? 4.958 13.447 -15.768 1.00 79.38 306 ARG A O 1
ATOM 2393 N N . SER A 1 307 ? 5.469 13.842 -13.632 1.00 64.44 307 SER A N 1
ATOM 2394 C CA . SER A 1 307 ? 4.188 14.483 -13.345 1.00 64.44 307 SER A CA 1
ATOM 2395 C C . SER A 1 307 ? 4.005 15.741 -14.198 1.00 64.44 307 SER A C 1
ATOM 2397 O O . SER A 1 307 ? 4.790 16.680 -14.089 1.00 64.44 307 SER A O 1
ATOM 2399 N N . GLY A 1 308 ? 2.940 15.760 -15.003 1.00 64.56 308 GLY A N 1
ATOM 2400 C CA . GLY A 1 308 ? 2.585 16.899 -15.852 1.00 64.56 308 GLY A CA 1
ATOM 2401 C C . GLY A 1 308 ? 3.404 17.024 -17.140 1.00 64.56 308 GLY A C 1
ATOM 2402 O O . GLY A 1 308 ? 3.289 18.047 -17.811 1.00 64.56 308 GLY A O 1
ATOM 2403 N N . THR A 1 309 ? 4.215 16.023 -17.498 1.00 70.69 309 THR A N 1
ATOM 2404 C CA . THR A 1 309 ? 4.915 15.979 -18.791 1.00 70.69 309 THR A CA 1
ATOM 2405 C C . THR A 1 309 ? 4.366 14.865 -19.672 1.00 70.69 309 THR A C 1
ATOM 2407 O O . THR A 1 309 ? 3.670 13.965 -19.206 1.00 70.69 309 THR A O 1
ATOM 2410 N N . ALA A 1 310 ? 4.699 14.936 -20.960 1.00 76.00 310 ALA A N 1
ATOM 2411 C CA . ALA A 1 310 ? 4.544 13.810 -21.866 1.00 76.00 310 ALA A CA 1
ATOM 2412 C C . ALA A 1 310 ? 5.363 12.604 -21.375 1.00 76.00 310 ALA A C 1
ATOM 2414 O O . ALA A 1 310 ? 6.371 12.775 -20.683 1.00 76.00 310 ALA A O 1
ATOM 2415 N N . GLU A 1 311 ? 4.908 11.406 -21.736 1.00 83.62 311 GLU A N 1
ATOM 2416 C CA . GLU A 1 311 ? 5.698 10.187 -21.592 1.00 83.62 311 GLU A CA 1
ATOM 2417 C C . GLU A 1 311 ? 6.813 10.205 -22.644 1.00 83.62 311 GLU A C 1
ATOM 2419 O O . GLU A 1 311 ? 6.554 10.407 -23.838 1.00 83.62 311 GLU A O 1
ATOM 2424 N N . GLU A 1 312 ? 8.046 9.994 -22.194 1.00 88.75 312 GLU A N 1
ATOM 2425 C CA . GLU A 1 312 ? 9.219 9.875 -23.058 1.00 88.75 312 GLU A CA 1
ATOM 2426 C C . GLU A 1 312 ? 9.617 8.401 -23.125 1.00 88.75 312 GLU A C 1
ATOM 2428 O O . GLU A 1 312 ? 9.670 7.713 -22.105 1.00 88.75 312 GLU A O 1
ATOM 2433 N N . VAL A 1 313 ? 9.868 7.879 -24.322 1.00 91.25 313 VAL A N 1
ATOM 2434 C CA . VAL A 1 313 ? 10.218 6.465 -24.518 1.00 91.25 313 VAL A CA 1
ATOM 2435 C C . VAL A 1 313 ? 11.629 6.373 -25.069 1.00 91.25 313 VAL A C 1
ATOM 2437 O O . VAL A 1 313 ? 11.909 6.942 -26.121 1.00 91.25 313 VAL A O 1
ATOM 2440 N N . PHE A 1 314 ? 12.493 5.623 -24.392 1.00 94.06 314 PHE A N 1
ATOM 2441 C CA . PHE A 1 314 ? 13.891 5.406 -24.754 1.00 94.06 314 PHE A CA 1
ATOM 2442 C C . PHE A 1 314 ? 14.113 3.936 -25.094 1.00 94.06 314 PHE A C 1
ATOM 2444 O O . PHE A 1 314 ? 13.818 3.063 -24.275 1.00 94.06 314 PHE A O 1
ATOM 2451 N N . ASN A 1 315 ? 14.650 3.638 -26.274 1.00 94.44 315 ASN A N 1
ATOM 2452 C CA . ASN A 1 315 ? 14.984 2.265 -26.647 1.00 94.44 315 ASN A CA 1
ATOM 2453 C C . ASN A 1 315 ? 16.492 2.057 -26.612 1.00 94.44 315 ASN A C 1
ATOM 2455 O O . ASN A 1 315 ? 17.246 2.786 -27.255 1.00 94.44 315 ASN A O 1
ATOM 2459 N N . TYR A 1 316 ? 16.933 1.029 -25.897 1.00 95.75 316 TYR A N 1
ATOM 2460 C CA . TYR A 1 316 ? 18.340 0.703 -25.720 1.00 95.75 316 TYR A CA 1
ATOM 2461 C C . TYR A 1 316 ? 18.688 -0.638 -26.361 1.00 95.75 316 TYR A C 1
ATOM 2463 O O . TYR A 1 316 ? 17.890 -1.579 -26.393 1.00 95.75 316 TYR A O 1
ATOM 2471 N N . ARG A 1 317 ? 19.925 -0.726 -26.851 1.00 96.00 317 ARG A N 1
ATOM 2472 C CA . ARG A 1 317 ? 20.591 -1.966 -27.245 1.00 96.00 317 ARG A CA 1
ATOM 2473 C C . ARG A 1 317 ? 21.712 -2.255 -26.258 1.00 96.00 317 ARG A C 1
ATOM 2475 O O . ARG A 1 317 ? 22.577 -1.402 -26.066 1.00 96.00 317 ARG A O 1
ATOM 2482 N N . VAL A 1 318 ? 21.723 -3.452 -25.683 1.00 94.75 318 VAL A N 1
ATOM 2483 C CA . VAL A 1 318 ? 22.714 -3.864 -24.683 1.00 94.75 318 VAL A CA 1
ATOM 2484 C C . VAL A 1 318 ? 23.480 -5.091 -25.167 1.00 94.75 318 VAL A C 1
ATOM 2486 O O . VAL A 1 318 ? 22.898 -6.149 -25.405 1.00 94.75 318 VAL A O 1
ATOM 2489 N N . CYS A 1 319 ? 24.795 -4.946 -25.323 1.00 94.69 319 CYS A N 1
ATOM 2490 C CA . CYS A 1 319 ? 25.714 -5.997 -25.759 1.00 94.69 319 CYS A CA 1
ATOM 2491 C C . CYS A 1 319 ? 26.785 -6.214 -24.674 1.00 94.69 319 CYS A C 1
ATOM 2493 O O . CYS A 1 319 ? 27.840 -5.568 -24.690 1.00 94.69 319 CYS A O 1
ATOM 2495 N N . GLY A 1 320 ? 26.512 -7.095 -23.706 1.00 85.94 320 GLY A N 1
ATOM 2496 C CA . GLY A 1 320 ? 27.333 -7.219 -22.496 1.00 85.94 320 GLY A CA 1
ATOM 2497 C C . GLY A 1 320 ? 27.231 -5.945 -21.654 1.00 85.94 320 GLY A C 1
ATOM 2498 O O . GLY A 1 320 ? 26.134 -5.512 -21.335 1.00 85.94 320 GLY A O 1
ATOM 2499 N N . THR A 1 321 ? 28.359 -5.301 -21.352 1.00 79.94 321 THR A N 1
ATOM 2500 C CA . THR A 1 321 ? 28.382 -4.021 -20.615 1.00 79.94 321 THR A CA 1
ATOM 2501 C C . THR A 1 321 ? 28.206 -2.791 -21.510 1.00 79.9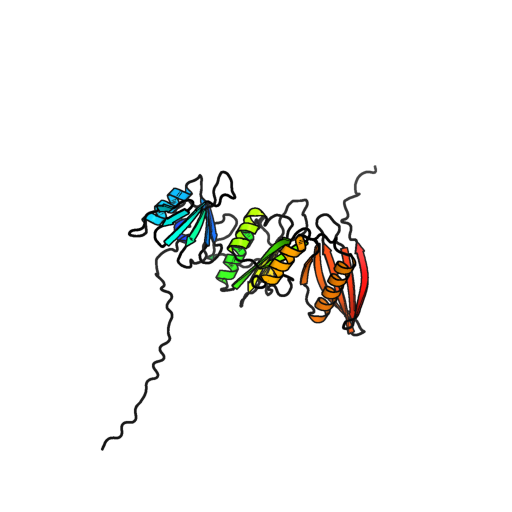4 321 THR A C 1
ATOM 2503 O O . THR A 1 321 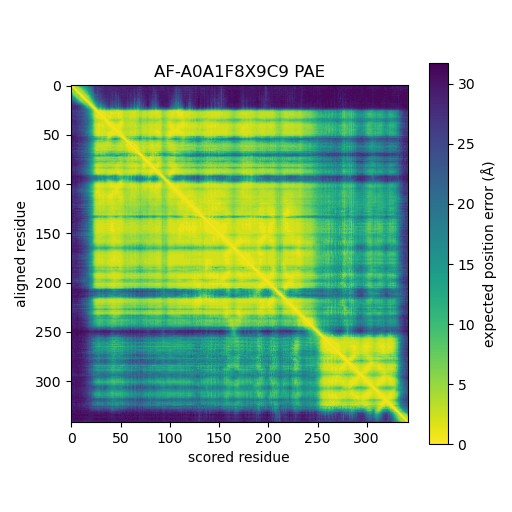? 28.196 -1.670 -21.009 1.00 79.94 321 THR A O 1
ATOM 2506 N N . ASN A 1 322 ? 28.132 -2.964 -22.834 1.00 89.81 322 ASN A N 1
ATOM 2507 C CA . ASN A 1 322 ? 27.986 -1.846 -23.764 1.00 89.81 322 ASN A CA 1
ATOM 2508 C C . ASN A 1 322 ? 26.507 -1.522 -23.962 1.00 89.81 322 ASN A C 1
ATOM 2510 O O . ASN A 1 322 ? 25.755 -2.363 -24.457 1.00 89.81 322 ASN A O 1
ATOM 2514 N N . VAL A 1 323 ? 26.122 -0.292 -23.632 1.00 92.75 323 VAL A N 1
ATOM 2515 C CA . VAL A 1 323 ? 24.761 0.225 -23.789 1.00 92.75 323 VAL A CA 1
ATOM 2516 C C . VAL A 1 323 ? 24.756 1.298 -24.870 1.00 92.75 323 VAL A C 1
ATOM 2518 O O . VAL A 1 323 ? 25.605 2.188 -24.869 1.00 92.75 323 VAL A O 1
ATOM 2521 N N . ALA A 1 324 ? 23.807 1.219 -25.799 1.00 93.44 324 ALA A N 1
ATOM 2522 C CA . ALA A 1 324 ? 23.599 2.234 -26.823 1.00 93.44 324 ALA A CA 1
ATOM 2523 C C . ALA A 1 324 ? 22.121 2.629 -26.892 1.00 93.44 324 ALA A C 1
ATOM 2525 O O . ALA A 1 324 ? 21.260 1.763 -27.055 1.00 93.44 324 ALA A O 1
ATOM 2526 N N . LEU A 1 325 ? 21.831 3.930 -26.806 1.00 91.81 325 LEU A N 1
ATOM 2527 C CA . LEU A 1 325 ? 20.508 4.472 -27.114 1.00 91.81 325 LEU A CA 1
ATOM 2528 C C . LEU A 1 325 ? 20.271 4.359 -28.627 1.00 91.81 325 LEU A C 1
ATOM 2530 O O . LEU A 1 325 ? 21.051 4.883 -29.421 1.00 91.81 325 LEU A O 1
ATOM 2534 N N . ILE A 1 326 ? 19.218 3.648 -29.018 1.00 90.38 326 ILE A N 1
ATOM 2535 C CA . ILE A 1 326 ? 18.837 3.431 -30.417 1.00 90.38 326 ILE A CA 1
ATOM 2536 C C . ILE A 1 326 ? 18.011 4.619 -30.910 1.00 90.38 326 ILE A C 1
ATOM 2538 O O . ILE A 1 326 ? 18.313 5.194 -31.953 1.00 90.38 326 ILE A O 1
ATOM 2542 N N . ASP A 1 327 ? 16.979 4.984 -30.152 1.00 88.12 327 ASP A N 1
ATOM 2543 C CA . ASP A 1 327 ? 16.120 6.134 -30.407 1.00 88.12 327 ASP A CA 1
ATOM 2544 C C . ASP A 1 327 ? 15.441 6.617 -29.111 1.00 88.12 327 ASP A C 1
ATOM 2546 O O . ASP A 1 327 ? 15.467 5.953 -28.069 1.00 88.12 327 ASP A O 1
ATOM 2550 N N . SER A 1 328 ? 14.857 7.814 -29.184 1.00 82.19 328 SER A N 1
ATOM 2551 C CA . SER A 1 328 ? 13.965 8.351 -28.158 1.00 82.19 328 SER A CA 1
ATOM 2552 C C . SER A 1 328 ? 12.760 9.001 -28.833 1.00 82.19 328 SER A C 1
ATOM 2554 O O . SER A 1 328 ? 12.907 9.636 -29.881 1.00 82.19 328 SER A O 1
ATOM 2556 N N . THR A 1 329 ? 11.564 8.801 -28.283 1.00 79.25 329 THR A N 1
ATOM 2557 C CA . THR A 1 329 ? 10.322 9.381 -28.811 1.00 79.25 329 THR A CA 1
ATOM 2558 C C . THR A 1 329 ? 9.565 10.111 -27.710 1.00 79.25 329 THR A C 1
ATOM 2560 O O . THR A 1 329 ? 9.166 9.493 -26.725 1.00 79.25 329 THR A O 1
ATOM 2563 N N . ASP A 1 330 ? 9.283 11.396 -27.932 1.00 65.50 330 ASP A N 1
ATOM 2564 C CA . ASP A 1 330 ? 8.330 12.165 -27.129 1.00 65.50 330 ASP A CA 1
ATOM 2565 C C . ASP A 1 330 ? 6.903 11.859 -27.588 1.00 65.50 330 ASP A C 1
ATOM 2567 O O . ASP A 1 330 ? 6.444 12.359 -28.625 1.00 65.50 330 ASP A O 1
ATOM 2571 N N . ARG A 1 331 ? 6.149 11.077 -26.810 1.00 51.25 331 ARG A N 1
ATOM 2572 C CA . ARG A 1 331 ? 4.703 10.956 -27.028 1.00 51.25 331 ARG A CA 1
ATOM 2573 C C . ARG A 1 331 ? 3.998 12.105 -26.326 1.00 51.25 331 ARG A C 1
ATOM 2575 O O . ARG A 1 331 ? 3.470 11.962 -25.226 1.00 51.25 331 ARG A O 1
ATOM 2582 N N . LYS A 1 332 ? 3.932 13.262 -26.991 1.00 43.41 332 LYS A N 1
ATOM 2583 C CA . LYS A 1 332 ? 2.992 14.313 -26.580 1.00 43.41 332 LYS A CA 1
ATOM 2584 C C . LYS A 1 332 ? 1.581 13.730 -26.592 1.00 43.41 332 LYS A C 1
ATOM 2586 O O . LYS A 1 332 ? 1.120 13.257 -27.631 1.00 43.41 332 LYS A O 1
ATOM 2591 N N . SER A 1 333 ? 0.912 13.761 -25.442 1.00 40.47 333 SER A N 1
ATOM 2592 C CA . SER A 1 333 ? -0.511 13.460 -25.332 1.00 40.47 333 SER A CA 1
ATOM 2593 C C . SER A 1 333 ? -1.259 14.320 -26.352 1.00 40.47 333 SER A C 1
ATOM 2595 O O . SER A 1 333 ? -1.241 15.551 -26.301 1.00 40.47 333 SER A O 1
ATOM 2597 N N . GLY A 1 334 ? -1.841 13.664 -27.356 1.00 39.31 334 GLY A N 1
ATOM 2598 C CA . GLY A 1 334 ? -2.616 14.312 -28.403 1.00 39.31 334 GLY A CA 1
ATOM 2599 C C . GLY A 1 334 ? -3.884 14.907 -27.808 1.00 39.31 334 GLY A C 1
ATOM 2600 O O . GLY A 1 334 ? -4.905 14.234 -27.727 1.00 39.31 334 GLY A O 1
ATOM 2601 N N . PHE A 1 335 ? -3.815 16.166 -27.381 1.00 36.94 335 PHE A N 1
ATOM 2602 C CA . PHE A 1 335 ? -4.995 16.949 -27.046 1.00 36.94 335 PHE A CA 1
ATOM 2603 C C . PHE A 1 335 ? -5.695 17.364 -28.347 1.00 36.94 335 PHE A C 1
ATOM 2605 O O . PHE A 1 335 ? -5.078 17.920 -29.255 1.00 36.94 335 PHE A O 1
ATOM 2612 N N . PHE A 1 336 ? -6.984 17.036 -28.421 1.00 43.41 336 PHE A N 1
ATOM 2613 C CA . PHE A 1 336 ? -7.921 17.303 -29.509 1.00 43.41 336 PHE A CA 1
ATOM 2614 C C . PHE A 1 336 ? -7.712 18.666 -30.196 1.00 43.41 336 PHE A C 1
ATOM 2616 O O . PHE A 1 336 ? -7.976 19.716 -29.617 1.00 43.41 336 PHE A O 1
ATOM 2623 N N . ALA A 1 337 ? -7.372 18.636 -31.485 1.00 36.97 337 ALA A N 1
ATOM 2624 C CA . ALA A 1 337 ? -7.681 19.706 -32.433 1.00 36.97 337 ALA A CA 1
ATOM 2625 C C . ALA A 1 337 ? -8.688 19.164 -33.454 1.00 36.97 337 ALA A C 1
ATOM 2627 O O . ALA A 1 337 ? -8.398 18.996 -34.635 1.00 36.97 337 ALA A O 1
ATOM 2628 N N . GLY A 1 338 ? -9.874 18.819 -32.963 1.00 46.56 338 GLY A N 1
ATOM 2629 C CA . GLY A 1 338 ? -11.004 18.405 -33.780 1.00 46.56 338 GLY A CA 1
ATOM 2630 C C . GLY A 1 338 ? -12.242 19.158 -33.339 1.00 46.56 338 GLY A C 1
ATOM 2631 O O . GLY A 1 338 ? -13.025 18.597 -32.593 1.00 46.56 338 GLY A O 1
ATOM 2632 N N . LEU A 1 339 ? -12.354 20.429 -33.739 1.00 45.19 339 LEU A N 1
ATOM 2633 C CA . LEU A 1 339 ? -13.591 21.181 -34.004 1.00 45.19 339 LEU A CA 1
ATOM 2634 C C . LEU A 1 339 ? -13.268 22.675 -34.005 1.00 45.19 339 LEU A C 1
ATOM 2636 O O . LEU A 1 339 ? -13.118 23.275 -32.949 1.00 45.19 339 LEU A O 1
ATOM 2640 N N . LEU A 1 340 ? -13.158 23.249 -35.205 1.00 43.47 340 LEU A N 1
ATOM 2641 C CA . LEU A 1 340 ? -13.631 24.589 -35.577 1.00 43.47 340 LEU A CA 1
ATOM 2642 C C . LEU A 1 340 ? -13.233 24.827 -37.039 1.00 43.47 340 LEU A C 1
ATOM 2644 O O . LEU A 1 340 ? -12.066 25.081 -37.330 1.00 43.47 340 LEU A O 1
ATOM 2648 N N . GLY A 1 341 ? -14.189 24.735 -37.970 1.00 39.75 341 GLY A N 1
ATOM 2649 C CA . GLY A 1 341 ? -13.866 25.014 -39.370 1.00 39.75 341 GLY A CA 1
ATOM 2650 C C . GLY A 1 341 ? -14.925 24.775 -40.443 1.00 39.75 341 GLY A C 1
ATOM 2651 O O . GLY A 1 341 ? -14.538 24.299 -41.499 1.00 39.75 341 GLY A O 1
ATOM 2652 N N . LYS A 1 342 ? -16.174 25.203 -40.193 1.00 39.66 342 LYS A N 1
ATOM 2653 C CA . LYS A 1 342 ? -17.309 25.373 -41.134 1.00 39.66 342 LYS A CA 1
ATOM 2654 C C . LYS A 1 342 ? -18.047 24.141 -41.649 1.00 39.66 342 LYS A C 1
ATOM 2656 O O . LYS A 1 342 ? -17.427 23.270 -42.288 1.00 39.66 342 LYS A O 1
#

Foldseek 3Di:
DDDDDDDDDPPPPPPPPPPDPPPPDDWPQRLLVVLQQFQKWFDLDQFKIKTWGPPPCSVVSVQVSLVVDVPWGFDDDPQWTDTPQAWIWGWDPPDPPTTMIIIGGNGGTDDFIDDPQDDGLVPQDDDPFWKDDRQDALLRVVRSVVSVLVVVVWDKWKWWWDDQQQKTFTAIDGSVVRNVCSVPPVLPLTKMKMWTDDPWTKMKIWHNADDPVSRTIIGIDTPDGCPQEDHHYPVPVVVVVVSNVCSVPDDDPDVVNVVVVVLVVQLCCFVVVAWHWYGIPQWIWTKHFDDADPVRWTKMKIWIDHYPAFIKIWIWTGDPSDIDTPDIDGPDDDDDPPDDDD

Secondary structure (DSSP, 8-state):
----------------------TTPPPHHHHHHHTS-EEEEEE-SSSEEEEEEGGGTHHHHHHHHHHTSTT--EEEETTEEEETTTEEEEEETTSTTS-EEEEEESS------B-TTS--GGG--PPPSEEPPS---HHHHHHHHHHHHHHTT-EEEEEEEEEETTEEEEEEE-HHHHHHHHHHHTTSSS-EEEEEESTT-EEEEE--S--TT----EEEEET--GGGB--B-TT-HHHHHHHHHHTTS-----HHHHHHHHHHHHHHHHHH-S-EEEEETTEEEEEEEEEE-TTS-EEEEEEEEETTS-EEEEEEEEETTEEEEEEEEEE-----------

Nearest PDB structures (foldseek):
  1yqf-assembly2_E  TM=7.043E-01  e=1.195E+00  Leishmania major
  7cud-assembly1_A  TM=7.577E-01  e=5.681E+00  Streptococcus pyogenes
  4bv9-assembly1_A  TM=3.896E-01  e=8.275E+00  Mus musculus
  4qck-assembly1_A  TM=1.612E-01  e=2.046E+00  Mycobacterium tuberculosis H37Rv

Solvent-accessible surface area (backbone atoms only — not comparable to full-atom values): 19662 Å² total; per-residue (Å²): 135,88,81,87,80,84,81,79,79,84,79,80,75,76,78,73,81,69,74,81,73,68,84,83,66,76,49,74,58,52,48,48,57,67,65,69,32,47,63,33,36,44,51,55,56,50,38,38,34,40,37,33,32,48,92,78,32,44,62,59,42,54,44,55,59,24,61,72,39,89,95,31,51,71,43,78,57,89,78,34,34,30,26,68,81,54,35,39,37,31,72,42,82,89,39,80,98,62,52,33,34,41,33,40,34,70,60,77,45,78,90,49,71,38,50,95,91,54,75,58,79,88,74,58,70,85,76,67,75,39,70,60,81,79,87,62,50,47,50,54,51,48,46,51,52,53,50,51,26,56,75,60,71,30,52,74,51,39,32,38,61,44,74,38,65,86,32,38,37,36,32,36,46,57,51,68,59,45,49,54,44,25,71,77,47,36,76,52,61,59,42,38,38,44,24,20,40,58,90,78,19,23,26,37,38,43,56,54,72,85,44,93,85,66,64,76,51,34,36,36,36,70,82,31,56,62,91,40,51,57,61,43,57,68,85,47,54,67,62,53,55,48,45,56,56,50,36,78,55,89,71,77,83,54,68,69,57,56,52,51,49,53,49,51,49,43,43,51,24,55,74,69,64,48,60,34,39,41,52,43,88,55,29,41,34,43,35,38,46,75,51,66,47,99,87,72,25,26,36,28,39,37,36,36,43,38,84,95,54,52,43,35,39,36,34,34,40,30,54,82,92,47,70,42,79,74,51,74,46,80,50,64,77,83,73,85,90,81,88,86,86,133

Mean predicted aligned error: 12.49 Å

pLDDT: mean 80.82, std 17.14, range [32.34, 98.0]